Protein AF-A0A976FKL5-F1 (afdb_monomer_lite)

Foldseek 3Di:
DDDDPLLVVLVCLLVVLLQVLVVLVVNNVVCVVCVVVCVVCVVVCVVVVVVVCLVCLLPPCPPCPPVQDPVVLVVVVVVVVPDDDPDDPVVVVVNVVVVVVSVVVVVVVSVVSVVVSVVVVVVVVVVVVVVVVVCVVCVVDPCPSSVVSVVSSVVSVVVSVVSVVVSVVVVVVVVVVVVVVVVCVVVDPVVVVVVVVVVPDPPPPPDDDDDDDDDDPPPDDDPDDDDPPPPPPPDDDDDD

Radius of gyration: 34.35 Å; chains: 1; bounding box: 69×74×92 Å

Sequence (240 aa):
MQVTVQSIVSTTLTAGVFIIGPALHGELHHILLTYAHYITLVPSFINVFTIYSFCNLHDLSWGTKGLHSDPLLAASLENRGMGTCKGGAAERRALKKSSSEESERLKDRKERFEAFRTKMLFLWISANLSIAVYVVYFSSSSAFFPKIFNFMAGINSCRLLGCIGHCLYIHTNVLRDSVFDKVKVFMVPTAIRKIRACSSTPLLQAITVPIPHYQGLEITTDYFGSRVKRGITRRGERRP

Structure (mmCIF, N/CA/C/O backbone):
data_AF-A0A976FKL5-F1
#
_entry.id   AF-A0A976FKL5-F1
#
loop_
_atom_site.group_PDB
_atom_site.id
_atom_site.type_symbol
_atom_site.label_atom_id
_atom_site.label_alt_id
_atom_site.label_comp_id
_atom_site.label_asym_id
_atom_site.label_entity_id
_atom_site.label_seq_id
_atom_site.pdbx_PDB_ins_code
_atom_site.Cartn_x
_atom_site.Cartn_y
_atom_site.Cartn_z
_atom_site.occupancy
_atom_site.B_iso_or_equiv
_atom_site.auth_seq_id
_atom_site.auth_comp_id
_atom_site.auth_asym_id
_atom_site.auth_atom_id
_atom_site.pdbx_PDB_model_num
ATOM 1 N N . MET A 1 1 ? -25.964 -12.956 9.476 1.00 51.19 1 MET A N 1
ATOM 2 C CA . MET A 1 1 ? -24.527 -12.793 9.784 1.00 51.19 1 MET A CA 1
ATOM 3 C C . MET A 1 1 ? -24.388 -12.647 11.287 1.00 51.19 1 MET A C 1
ATOM 5 O O . MET A 1 1 ? -24.883 -11.667 11.824 1.00 51.19 1 MET A O 1
ATOM 9 N N . GLN A 1 2 ? -23.821 -13.632 11.982 1.00 55.69 2 GLN A N 1
ATOM 10 C CA . GLN A 1 2 ? -23.550 -13.487 13.413 1.00 55.69 2 GLN A CA 1
ATOM 11 C C . GLN A 1 2 ? -22.260 -12.680 13.570 1.00 55.69 2 GLN A C 1
ATOM 13 O O . GLN A 1 2 ? -21.200 -13.106 13.111 1.00 55.69 2 GLN A O 1
ATOM 18 N N . VAL A 1 3 ? -22.362 -11.492 14.165 1.00 69.00 3 VAL A N 1
ATOM 19 C CA . VAL A 1 3 ? -21.194 -10.687 14.526 1.00 69.00 3 VAL A CA 1
ATOM 20 C C . VAL A 1 3 ? -20.478 -11.424 15.653 1.00 69.00 3 VAL A C 1
ATOM 22 O O . VAL A 1 3 ? -21.030 -11.607 16.736 1.00 69.00 3 VAL A O 1
ATOM 25 N N . THR A 1 4 ? -19.267 -11.907 15.387 1.00 79.56 4 THR A N 1
ATOM 26 C CA . THR A 1 4 ? -18.481 -12.631 16.390 1.00 79.56 4 THR A CA 1
ATOM 27 C C . THR A 1 4 ? -17.749 -11.634 17.279 1.00 79.56 4 THR A C 1
ATOM 29 O O . THR A 1 4 ? -17.233 -10.629 16.790 1.00 79.56 4 THR A O 1
ATOM 32 N N . VAL A 1 5 ? -17.642 -11.923 18.579 1.00 82.06 5 VAL A N 1
ATOM 33 C CA . VAL A 1 5 ? -16.921 -11.070 19.547 1.00 82.06 5 VAL A CA 1
ATOM 34 C C . VAL A 1 5 ? -15.489 -10.772 19.075 1.00 82.06 5 VAL A C 1
ATOM 36 O O . VAL A 1 5 ? -15.028 -9.641 19.172 1.00 82.06 5 VAL A O 1
ATOM 39 N N . GLN A 1 6 ? -14.827 -11.757 18.460 1.00 79.00 6 GLN A N 1
ATOM 40 C CA . GLN A 1 6 ? -13.484 -11.626 17.882 1.00 79.00 6 GLN A CA 1
ATOM 41 C C . GLN A 1 6 ? -13.407 -10.530 16.807 1.00 79.00 6 GLN A C 1
ATOM 43 O O . GLN A 1 6 ? -12.479 -9.727 16.808 1.00 79.00 6 GLN A O 1
ATOM 48 N N . SER A 1 7 ? -14.403 -10.448 15.919 1.00 78.94 7 SER A N 1
ATOM 49 C CA . SER A 1 7 ? -14.440 -9.412 14.879 1.00 78.94 7 SER A CA 1
ATOM 50 C C . SER A 1 7 ? -14.599 -8.006 15.462 1.00 78.94 7 SER A C 1
ATOM 52 O O . SER A 1 7 ? -13.903 -7.091 15.035 1.00 78.94 7 SER A O 1
ATOM 54 N N . ILE A 1 8 ? -15.429 -7.849 16.500 1.00 83.88 8 ILE A N 1
ATOM 55 C CA . ILE A 1 8 ? -15.653 -6.562 17.176 1.00 83.88 8 ILE A CA 1
ATOM 56 C C . ILE A 1 8 ? -14.365 -6.087 17.846 1.00 83.88 8 ILE A C 1
ATOM 58 O O . ILE A 1 8 ? -13.972 -4.930 17.683 1.00 83.88 8 ILE A O 1
ATOM 62 N N . VAL A 1 9 ? -13.685 -6.989 18.559 1.00 84.44 9 VAL A N 1
ATOM 63 C CA . VAL A 1 9 ? -12.416 -6.691 19.230 1.00 84.44 9 VAL A CA 1
ATOM 64 C C . VAL A 1 9 ? -11.357 -6.278 18.208 1.00 84.44 9 VAL A C 1
ATOM 66 O O . VAL A 1 9 ? -10.742 -5.225 18.375 1.00 84.44 9 VAL A O 1
ATOM 69 N N . SER A 1 10 ? -11.190 -7.029 17.113 1.00 83.25 10 SER A N 1
ATOM 70 C CA . SER A 1 10 ? -10.193 -6.697 16.090 1.00 83.25 10 SER A CA 1
ATOM 71 C C . SER A 1 10 ? -10.494 -5.371 15.387 1.00 83.25 10 SER A C 1
ATOM 73 O O . SER A 1 10 ? -9.587 -4.557 15.223 1.00 83.25 10 SER A O 1
ATOM 75 N N . THR A 1 11 ? -11.745 -5.084 15.012 1.00 83.44 11 THR A N 1
ATOM 76 C CA . THR A 1 11 ? -12.101 -3.797 14.384 1.00 83.44 11 THR A CA 1
ATOM 77 C C . THR A 1 11 ? -11.901 -2.623 15.343 1.00 83.44 11 THR A C 1
ATOM 79 O O . THR A 1 11 ? -11.331 -1.607 14.946 1.00 83.44 11 THR A O 1
ATOM 82 N N . THR A 1 12 ? -12.294 -2.773 16.611 1.00 86.12 12 THR A N 1
ATOM 83 C CA . THR A 1 12 ? -12.124 -1.728 17.635 1.00 86.12 12 THR A CA 1
ATOM 84 C C . THR A 1 12 ? -10.650 -1.454 17.908 1.00 86.12 12 THR A C 1
ATOM 86 O O . THR A 1 12 ? -10.249 -0.296 17.971 1.00 86.12 12 THR A O 1
ATOM 89 N N . LEU A 1 13 ? -9.822 -2.501 17.998 1.00 83.81 13 LEU A N 1
ATOM 90 C CA . LEU A 1 13 ? -8.376 -2.361 18.158 1.00 83.81 13 LEU A CA 1
ATOM 91 C C . LEU A 1 13 ? -7.771 -1.623 16.960 1.00 83.81 13 LEU A C 1
ATOM 93 O O . LEU A 1 13 ? -7.037 -0.655 17.134 1.00 83.81 13 LEU A O 1
ATOM 97 N N . THR A 1 14 ? -8.126 -2.042 15.745 1.00 85.56 14 THR A N 1
ATOM 98 C CA . THR A 1 14 ? -7.573 -1.468 14.514 1.00 85.56 14 THR A CA 1
ATOM 99 C C . THR A 1 14 ? -7.948 0.007 14.364 1.00 85.56 14 THR A C 1
ATOM 101 O O . THR A 1 14 ? -7.078 0.820 14.071 1.00 85.56 14 THR A O 1
ATOM 104 N N . ALA A 1 15 ? -9.207 0.373 14.624 1.00 85.31 15 ALA A N 1
ATOM 105 C CA . ALA A 1 15 ? -9.657 1.766 14.624 1.00 85.31 15 ALA A CA 1
ATOM 106 C C . ALA A 1 15 ? -9.040 2.575 15.779 1.00 85.31 15 ALA A C 1
ATOM 108 O O . ALA A 1 15 ? -8.626 3.718 15.588 1.00 85.31 15 ALA A O 1
ATOM 109 N N . GLY A 1 16 ? -8.915 1.968 16.962 1.00 84.88 16 GLY A N 1
ATOM 110 C CA . GLY A 1 16 ? -8.325 2.583 18.147 1.00 84.88 16 GLY A CA 1
ATOM 111 C C . GLY A 1 16 ? -6.867 2.995 17.946 1.00 84.88 16 GLY A C 1
ATOM 112 O O . GLY A 1 16 ? -6.490 4.087 18.366 1.00 84.88 16 GLY A O 1
ATOM 113 N N . VAL A 1 17 ? -6.056 2.199 17.233 1.00 85.25 17 VAL A N 1
ATOM 114 C CA . VAL A 1 17 ? -4.652 2.554 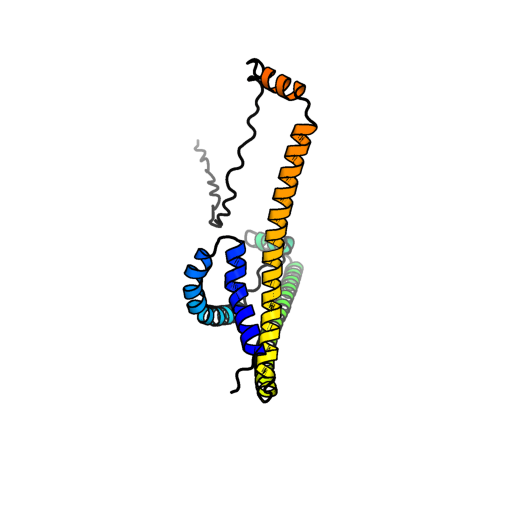16.927 1.00 85.25 17 VAL A CA 1
ATOM 115 C C . VAL A 1 17 ? -4.542 3.889 16.176 1.00 85.25 17 VAL A C 1
ATOM 117 O O . VAL A 1 17 ? -3.618 4.659 16.448 1.00 85.25 17 VAL A O 1
ATOM 120 N N . PHE A 1 18 ? -5.491 4.212 15.288 1.00 81.69 18 PHE A N 1
ATOM 121 C CA . PHE A 1 18 ? -5.487 5.483 14.549 1.00 81.69 18 PHE A CA 1
ATOM 122 C C . PHE A 1 18 ? -5.763 6.706 15.427 1.00 81.69 18 PHE A C 1
ATOM 124 O O . PHE A 1 18 ? -5.367 7.804 15.050 1.00 81.69 18 PHE A O 1
ATOM 131 N N . ILE A 1 19 ? -6.397 6.528 16.588 1.00 83.81 19 ILE A N 1
ATOM 132 C CA . ILE A 1 19 ? -6.660 7.604 17.553 1.00 83.81 19 ILE A CA 1
ATOM 133 C C . ILE A 1 19 ? -5.568 7.655 18.629 1.00 83.81 19 ILE A C 1
ATOM 135 O O . ILE A 1 19 ? -5.094 8.733 18.983 1.00 83.81 19 ILE A O 1
ATOM 139 N N . ILE A 1 20 ? -5.118 6.494 19.111 1.00 84.75 20 ILE A N 1
ATOM 140 C CA . ILE A 1 20 ? -4.128 6.376 20.192 1.00 84.75 20 ILE A CA 1
ATOM 141 C C . ILE A 1 20 ? -2.731 6.807 19.731 1.00 84.75 20 ILE A C 1
ATOM 143 O O . ILE A 1 20 ? -2.056 7.545 20.444 1.00 84.75 20 ILE A O 1
ATOM 147 N N . GLY A 1 21 ? -2.281 6.388 18.542 1.00 83.38 21 GLY A N 1
ATOM 148 C CA . GLY A 1 21 ? -0.941 6.729 18.042 1.00 83.38 21 GLY A CA 1
ATOM 149 C C . GLY A 1 21 ? -0.667 8.245 17.998 1.00 83.38 21 GLY A C 1
ATOM 150 O O . GLY A 1 21 ? 0.345 8.694 18.534 1.00 83.38 21 GLY A O 1
ATOM 151 N N . PRO A 1 22 ? -1.565 9.053 17.418 1.00 81.31 22 PRO A N 1
ATOM 152 C CA . PRO A 1 22 ? -1.441 10.512 17.386 1.00 81.31 22 PRO A CA 1
ATOM 153 C C . PRO A 1 22 ? -1.694 11.184 18.731 1.00 81.31 22 PRO A C 1
ATOM 155 O O . PRO A 1 22 ? -1.063 12.195 19.029 1.00 81.31 22 PRO A O 1
ATOM 158 N N . ALA A 1 23 ? -2.578 10.622 19.562 1.00 83.94 23 ALA A N 1
ATOM 159 C CA . ALA A 1 23 ? -2.779 11.109 20.923 1.00 83.94 23 ALA A CA 1
ATOM 160 C C . ALA A 1 23 ? -1.481 11.024 21.747 1.00 83.94 23 ALA A C 1
ATOM 162 O O . ALA A 1 23 ? -1.176 11.956 22.485 1.00 83.94 23 ALA A O 1
ATOM 163 N N . LEU A 1 24 ? -0.666 9.978 21.547 1.00 83.25 24 LEU A N 1
ATOM 164 C CA . LEU A 1 24 ? 0.671 9.865 22.154 1.00 83.25 24 LEU A CA 1
ATOM 165 C C . LEU A 1 24 ? 1.654 10.952 21.685 1.00 83.25 24 LEU A C 1
ATOM 167 O O . LEU A 1 24 ? 2.626 11.222 22.381 1.00 83.25 24 LEU A O 1
ATOM 171 N N . HIS A 1 25 ? 1.413 11.571 20.527 1.00 80.75 25 HIS A N 1
ATOM 172 C CA . HIS A 1 25 ? 2.239 12.654 19.982 1.00 80.75 25 HIS A CA 1
ATOM 173 C C . HIS A 1 25 ? 1.659 14.048 20.274 1.00 80.75 25 HIS A C 1
ATOM 175 O O . HIS A 1 25 ? 2.296 15.044 19.957 1.00 80.75 25 HIS A O 1
ATOM 181 N N . GLY A 1 26 ? 0.464 14.140 20.871 1.00 81.31 26 GLY A N 1
ATOM 182 C CA . GLY A 1 26 ? -0.213 15.416 21.138 1.00 81.31 26 GLY A CA 1
ATOM 183 C C . GLY A 1 26 ? -0.809 16.097 19.897 1.00 81.31 26 GLY A C 1
ATOM 184 O O . GLY A 1 26 ? -1.338 17.200 19.994 1.00 81.31 26 GLY A O 1
ATOM 185 N N . GLU A 1 27 ? -0.788 15.438 18.739 1.00 82.94 27 GLU A N 1
ATOM 186 C CA . GLU A 1 27 ? -1.121 16.023 17.433 1.00 82.94 27 GLU A CA 1
ATOM 187 C C . GLU A 1 27 ? -2.445 15.482 16.861 1.00 82.94 27 GLU A C 1
ATOM 189 O O . GLU A 1 27 ? -2.588 15.214 15.667 1.00 82.94 27 GLU A O 1
ATOM 194 N N . LEU A 1 28 ? -3.463 15.312 17.712 1.00 83.75 28 LEU A N 1
ATOM 195 C CA . LEU A 1 28 ? -4.745 14.711 17.311 1.00 83.75 28 LEU A CA 1
ATOM 196 C C . LEU A 1 28 ? -5.499 15.545 16.253 1.00 83.75 28 LEU A C 1
ATOM 198 O O . LEU A 1 28 ? -6.180 15.000 15.382 1.00 83.75 28 LEU A O 1
ATOM 202 N N . HIS A 1 29 ? -5.337 16.869 16.299 1.00 81.44 29 HIS A N 1
ATOM 203 C CA . HIS A 1 29 ? -5.990 17.817 15.396 1.00 81.44 29 HIS A CA 1
ATOM 204 C C . HIS A 1 29 ? -5.612 17.603 13.919 1.00 81.44 29 HIS A C 1
ATOM 206 O O . HIS A 1 29 ? -6.462 17.719 13.035 1.00 81.44 29 HIS A O 1
ATOM 212 N N . HIS A 1 30 ? -4.361 17.222 13.640 1.00 80.81 30 HIS A N 1
ATOM 213 C CA . HIS A 1 30 ? -3.880 17.026 12.270 1.00 80.81 30 HIS A CA 1
ATOM 214 C C . HIS A 1 30 ? -4.601 15.885 11.555 1.00 80.81 30 HIS A C 1
ATOM 216 O O . HIS A 1 30 ? -4.897 15.988 10.365 1.00 80.81 30 HIS A O 1
ATOM 222 N N . ILE A 1 31 ? -4.936 14.816 12.273 1.00 83.31 31 ILE A N 1
ATOM 223 C CA . ILE A 1 31 ? -5.627 13.670 11.677 1.00 83.31 31 ILE A CA 1
ATOM 224 C C . ILE A 1 31 ? -7.102 13.956 11.489 1.00 83.31 31 ILE A C 1
ATOM 226 O O . ILE A 1 31 ? -7.628 13.641 10.429 1.00 83.31 31 ILE A O 1
ATOM 230 N N . LEU A 1 32 ? -7.756 14.618 12.442 1.00 80.81 32 LEU A N 1
ATOM 231 C CA . LEU A 1 32 ? -9.170 14.958 12.297 1.00 80.81 32 LEU A CA 1
ATOM 232 C C . LEU A 1 32 ? -9.430 15.843 11.072 1.00 80.81 32 LEU A C 1
ATOM 234 O O . LEU A 1 32 ? -10.366 15.577 10.320 1.00 80.81 32 LEU A O 1
ATOM 238 N N . LEU A 1 33 ? -8.579 16.842 10.825 1.00 84.88 33 LEU A N 1
ATOM 239 C CA . LEU A 1 33 ? -8.754 17.743 9.683 1.00 84.88 33 LEU A CA 1
ATOM 240 C C . LEU A 1 33 ? -8.384 17.111 8.337 1.00 84.88 33 LEU A C 1
ATOM 242 O O . LEU A 1 33 ? -9.041 17.374 7.331 1.00 84.88 33 LEU A O 1
ATOM 246 N N . THR A 1 34 ? -7.340 16.282 8.290 1.00 87.12 34 THR A N 1
ATOM 247 C CA . THR A 1 34 ? -6.844 15.721 7.020 1.00 87.12 34 THR A CA 1
ATOM 248 C C . THR A 1 34 ? -7.533 14.416 6.622 1.00 87.12 34 THR A C 1
ATOM 250 O O . THR A 1 34 ? -7.520 14.059 5.445 1.00 87.12 34 THR A O 1
ATOM 253 N N . TYR A 1 35 ? -8.186 13.716 7.556 1.00 86.19 35 TYR A N 1
ATOM 254 C CA . TYR A 1 35 ? -8.778 12.400 7.304 1.00 86.19 35 TYR A CA 1
ATOM 255 C C . TYR A 1 35 ? -9.917 12.429 6.280 1.00 86.19 35 TYR A C 1
ATOM 257 O O . TYR A 1 35 ? -9.943 11.606 5.367 1.00 86.19 35 TYR A O 1
ATOM 265 N N . ALA A 1 36 ? -10.836 13.394 6.378 1.00 86.81 36 ALA A N 1
ATOM 266 C CA . ALA A 1 36 ? -11.955 13.500 5.438 1.00 86.81 36 ALA A CA 1
ATOM 267 C C . ALA A 1 36 ? -11.470 13.761 3.999 1.00 86.81 36 ALA A C 1
ATOM 269 O O . ALA A 1 36 ? -11.940 13.137 3.043 1.00 86.81 36 ALA A O 1
ATOM 270 N N . HIS A 1 37 ? -10.474 14.637 3.855 1.00 89.44 37 HIS A N 1
ATOM 271 C CA . HIS A 1 37 ? -9.825 14.907 2.576 1.00 89.44 37 HIS A CA 1
ATOM 272 C C . HIS A 1 37 ? -9.095 13.670 2.041 1.00 89.44 37 HIS A C 1
ATOM 274 O O . HIS A 1 37 ? -9.241 13.320 0.871 1.00 89.44 37 HIS A O 1
ATOM 280 N N . TYR A 1 38 ? -8.375 12.962 2.913 1.00 89.81 38 TYR A N 1
ATOM 281 C CA . TYR A 1 38 ? -7.671 11.734 2.570 1.00 89.81 38 TYR A CA 1
ATOM 282 C C . TYR A 1 38 ? -8.623 10.664 2.025 1.00 89.81 38 TYR A C 1
ATOM 284 O O . TYR A 1 38 ? -8.427 10.203 0.905 1.00 89.81 38 TYR A O 1
ATOM 292 N N . ILE A 1 39 ? -9.695 10.317 2.746 1.00 90.44 39 ILE A N 1
ATOM 293 C CA . ILE A 1 39 ? -10.648 9.282 2.303 1.00 90.44 39 ILE A CA 1
ATOM 294 C C . ILE A 1 39 ? -11.303 9.648 0.965 1.00 90.44 39 ILE A C 1
ATOM 296 O O . ILE A 1 39 ? -11.482 8.777 0.115 1.00 90.44 39 ILE A O 1
ATOM 300 N N . THR A 1 40 ? -11.598 10.931 0.750 1.00 90.56 40 THR A N 1
ATOM 301 C CA . THR A 1 40 ? -12.191 11.414 -0.506 1.00 90.56 40 THR A CA 1
ATOM 302 C C . THR A 1 40 ? -11.225 11.283 -1.688 1.00 90.56 40 THR A C 1
ATOM 304 O O . THR A 1 40 ? -11.640 10.934 -2.791 1.00 90.56 40 THR A O 1
ATOM 307 N N . LEU A 1 41 ? -9.929 11.534 -1.476 1.00 91.94 41 LEU A N 1
ATOM 308 C CA . LEU A 1 41 ? -8.926 11.486 -2.542 1.00 91.94 41 LEU A CA 1
ATOM 309 C C . LEU A 1 41 ? -8.330 10.100 -2.793 1.00 91.94 41 LEU A C 1
ATOM 311 O O . LEU A 1 41 ? -7.888 9.846 -3.910 1.00 91.94 41 LEU A O 1
ATOM 315 N N . VAL A 1 42 ? -8.319 9.203 -1.803 1.00 93.44 42 VAL A N 1
ATOM 316 C CA . VAL A 1 42 ? -7.746 7.849 -1.913 1.00 93.44 42 VAL A CA 1
ATOM 317 C C . VAL A 1 42 ? -8.181 7.089 -3.177 1.00 93.44 42 VAL A C 1
ATOM 319 O O . VAL A 1 42 ? -7.290 6.615 -3.886 1.00 93.44 42 VAL A O 1
ATOM 322 N N . PRO A 1 43 ? -9.480 6.968 -3.528 1.00 90.62 43 PRO A N 1
ATOM 323 C CA . PRO A 1 43 ? -9.875 6.212 -4.719 1.00 90.62 43 PRO A CA 1
ATOM 324 C C . PRO A 1 43 ? -9.352 6.853 -6.012 1.00 90.62 43 PRO A C 1
ATOM 326 O O . PRO A 1 43 ? -8.880 6.152 -6.907 1.00 90.62 43 PRO A O 1
ATOM 329 N N . SER A 1 44 ? -9.374 8.184 -6.100 1.00 92.62 44 SER A N 1
ATOM 330 C CA . SER A 1 44 ? -8.836 8.920 -7.247 1.00 92.62 44 SER A CA 1
ATOM 331 C C . SER A 1 44 ? -7.321 8.772 -7.341 1.00 92.62 44 SER A C 1
ATOM 333 O O . SER A 1 44 ? -6.795 8.532 -8.424 1.00 92.62 44 SER A O 1
ATOM 335 N N . PHE A 1 45 ? -6.618 8.851 -6.211 1.00 92.19 45 PHE A N 1
ATOM 336 C CA . PHE A 1 45 ? -5.169 8.717 -6.158 1.00 92.19 45 PHE A CA 1
ATOM 337 C C . PHE A 1 45 ? -4.722 7.322 -6.597 1.00 92.19 45 PHE A C 1
ATOM 339 O O . PHE A 1 45 ? -3.868 7.213 -7.469 1.00 92.19 45 PHE A O 1
ATOM 346 N N . ILE A 1 46 ? -5.344 6.259 -6.073 1.00 91.44 46 ILE A N 1
ATOM 347 C CA . ILE A 1 46 ? -5.014 4.876 -6.449 1.00 91.44 46 ILE A CA 1
ATOM 348 C C . ILE A 1 46 ? -5.235 4.657 -7.949 1.00 91.44 46 ILE A C 1
ATOM 350 O O . ILE A 1 46 ? -4.358 4.115 -8.619 1.00 91.44 46 ILE A O 1
ATOM 354 N N . ASN A 1 47 ? -6.364 5.110 -8.495 1.00 90.69 47 ASN A N 1
ATOM 355 C CA . ASN A 1 47 ? -6.685 4.896 -9.905 1.00 90.69 47 ASN A CA 1
ATOM 356 C C . ASN A 1 47 ? -5.795 5.726 -10.843 1.00 90.69 47 ASN A C 1
ATOM 358 O O . ASN A 1 47 ? -5.169 5.178 -11.751 1.00 90.69 47 ASN A O 1
ATOM 362 N N . VAL A 1 48 ? -5.701 7.040 -10.617 1.00 91.56 48 VAL A N 1
ATOM 363 C CA . VAL A 1 48 ? -4.954 7.956 -11.493 1.00 91.56 48 VAL A CA 1
ATOM 364 C C . VAL A 1 48 ? -3.456 7.685 -11.424 1.00 91.56 48 VAL A C 1
ATOM 366 O O . VAL A 1 48 ? -2.817 7.601 -12.470 1.00 91.56 48 VAL A O 1
ATOM 369 N N . PHE A 1 49 ? -2.890 7.502 -10.226 1.00 86.81 49 PHE A N 1
ATOM 370 C CA . PHE A 1 49 ? -1.458 7.238 -10.071 1.00 86.81 49 PHE A CA 1
ATOM 371 C C . PHE A 1 49 ? -1.058 5.928 -10.752 1.00 86.81 49 PHE A C 1
ATOM 373 O O . PHE A 1 49 ? -0.086 5.899 -11.500 1.00 86.81 49 PHE A O 1
ATOM 380 N N . THR A 1 50 ? -1.852 4.868 -10.572 1.00 88.75 50 THR A N 1
ATOM 381 C CA . THR A 1 50 ? -1.585 3.563 -11.191 1.00 88.75 50 THR A CA 1
ATOM 382 C C . THR A 1 50 ? -1.573 3.659 -12.719 1.00 88.75 50 THR A C 1
ATOM 384 O O . THR A 1 50 ? -0.624 3.205 -13.358 1.00 88.75 50 THR A O 1
ATOM 387 N N . ILE A 1 51 ? -2.580 4.304 -13.321 1.00 88.31 51 ILE A N 1
ATOM 388 C CA . ILE A 1 51 ? -2.644 4.490 -14.780 1.00 88.31 51 ILE A CA 1
ATOM 389 C C . ILE A 1 51 ? -1.487 5.374 -15.258 1.00 88.31 51 ILE A C 1
ATOM 391 O O . ILE A 1 51 ? -0.815 5.041 -16.232 1.00 88.31 51 ILE A O 1
ATOM 395 N N . TYR A 1 52 ? -1.206 6.469 -14.548 1.00 89.62 52 TYR A N 1
ATOM 396 C CA . TYR A 1 52 ? -0.116 7.381 -14.880 1.00 89.62 52 TYR A CA 1
ATOM 397 C C . TYR A 1 52 ? 1.244 6.671 -14.886 1.00 89.62 52 TYR A C 1
ATOM 399 O O . TYR A 1 52 ? 2.029 6.863 -15.817 1.00 89.62 52 TYR A O 1
ATOM 407 N N . SER A 1 53 ? 1.519 5.815 -13.899 1.00 86.81 53 SER A N 1
ATOM 408 C CA . SER A 1 53 ? 2.754 5.029 -13.845 1.00 86.81 53 SER A CA 1
ATOM 409 C C . SER A 1 53 ? 2.881 4.063 -15.025 1.00 86.81 53 SER A C 1
ATOM 411 O O . SER A 1 53 ? 3.971 3.924 -15.578 1.00 86.81 53 SER A O 1
ATOM 413 N N . PHE A 1 54 ? 1.785 3.438 -15.465 1.00 84.12 54 PHE A N 1
ATOM 414 C CA . PHE A 1 54 ? 1.815 2.550 -16.631 1.00 84.12 54 PHE A CA 1
ATOM 415 C C . PHE A 1 54 ? 1.967 3.301 -17.957 1.00 84.12 54 PHE A C 1
ATOM 417 O O . PHE A 1 54 ? 2.719 2.856 -18.825 1.00 84.12 54 PHE A O 1
ATOM 424 N N . CYS A 1 55 ? 1.328 4.463 -18.105 1.00 84.88 55 CYS A N 1
ATOM 425 C CA . CYS A 1 55 ? 1.457 5.296 -19.301 1.00 84.88 55 CYS A CA 1
ATOM 426 C C . CYS A 1 55 ? 2.879 5.861 -19.463 1.00 84.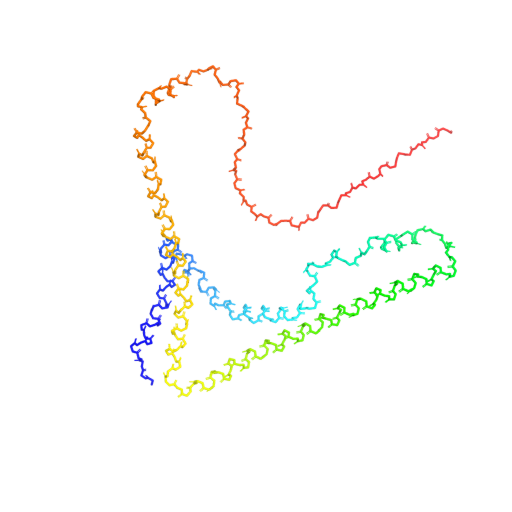88 55 CYS A C 1
ATOM 428 O O . CYS A 1 55 ? 3.407 5.915 -20.575 1.00 84.88 55 CYS A O 1
ATOM 430 N N . ASN A 1 56 ? 3.534 6.228 -18.358 1.00 82.88 56 ASN A N 1
ATOM 431 C CA . ASN A 1 56 ? 4.876 6.824 -18.373 1.00 82.88 56 ASN A CA 1
ATOM 432 C C . ASN A 1 56 ? 6.023 5.812 -18.274 1.00 82.88 56 ASN A C 1
ATOM 434 O O . ASN A 1 56 ? 7.188 6.201 -18.236 1.00 82.88 56 ASN A O 1
ATOM 438 N N . LEU A 1 57 ? 5.734 4.510 -18.301 1.00 81.19 57 LEU A N 1
ATOM 439 C CA . LEU A 1 57 ? 6.758 3.470 -18.175 1.00 81.19 57 LEU A CA 1
ATOM 440 C C . LEU A 1 57 ? 7.793 3.478 -19.319 1.00 81.19 57 LEU A C 1
ATOM 442 O O . LEU A 1 57 ? 8.863 2.885 -19.203 1.00 81.19 57 LEU A O 1
ATOM 446 N N . HIS A 1 58 ? 7.475 4.163 -20.418 1.00 74.31 58 HIS A N 1
ATOM 447 C CA . HIS A 1 58 ? 8.351 4.347 -21.570 1.00 74.31 58 HIS A CA 1
ATOM 448 C C . HIS A 1 58 ? 9.517 5.325 -21.315 1.00 74.31 58 HIS A C 1
ATOM 450 O O . HIS A 1 58 ? 10.509 5.252 -22.036 1.00 74.31 58 HIS A O 1
ATOM 456 N N . ASP A 1 59 ? 9.428 6.206 -20.307 1.00 71.12 59 ASP A N 1
ATOM 457 C CA . ASP A 1 59 ? 10.473 7.192 -19.971 1.00 71.12 59 ASP A CA 1
ATOM 458 C C . ASP A 1 59 ? 11.169 6.904 -18.625 1.00 71.12 59 ASP A C 1
ATOM 460 O O . ASP A 1 59 ? 11.649 7.799 -17.930 1.00 71.12 59 ASP A O 1
ATOM 464 N N . LEU A 1 60 ? 11.313 5.628 -18.250 1.00 66.19 60 LEU A N 1
ATOM 465 C CA . LEU A 1 60 ? 12.144 5.208 -17.107 1.00 66.19 60 LEU A CA 1
ATOM 466 C C . LEU A 1 60 ? 13.654 5.253 -17.419 1.00 66.19 60 LEU A C 1
ATOM 468 O O . LEU A 1 60 ? 14.421 4.361 -17.070 1.00 66.19 60 LEU A O 1
ATOM 472 N N . SER A 1 61 ? 14.095 6.315 -18.087 1.00 61.56 61 SER A N 1
ATOM 473 C CA . SER A 1 61 ? 15.502 6.603 -18.383 1.00 61.56 61 SER A CA 1
ATOM 474 C C . SER A 1 61 ? 16.214 7.336 -17.231 1.00 61.56 61 SER A C 1
ATOM 476 O O . SER A 1 61 ? 17.394 7.689 -17.319 1.00 61.56 61 SER A O 1
ATOM 478 N N . TRP A 1 62 ? 15.492 7.610 -16.141 1.00 60.53 62 TRP A N 1
ATOM 479 C CA . TRP A 1 62 ? 15.991 8.352 -14.990 1.00 60.53 62 TRP A CA 1
ATOM 480 C C . TRP A 1 62 ? 17.035 7.500 -14.258 1.00 60.53 62 TRP A C 1
ATOM 482 O O . TRP A 1 62 ? 16.729 6.434 -13.738 1.00 60.53 62 TRP A O 1
ATOM 492 N N . GLY A 1 63 ? 18.288 7.960 -14.269 1.00 58.88 63 GLY A N 1
ATOM 493 C CA . GLY A 1 63 ? 19.429 7.254 -13.672 1.00 58.88 63 GLY A CA 1
ATOM 494 C C . GLY A 1 63 ? 20.479 6.737 -14.662 1.00 58.88 63 GLY A C 1
ATOM 495 O O . GLY A 1 63 ? 21.538 6.303 -14.225 1.00 58.88 63 GLY A O 1
ATOM 496 N N . THR A 1 64 ? 20.252 6.825 -15.981 1.00 52.94 64 THR A N 1
ATOM 497 C CA . THR A 1 64 ? 21.225 6.356 -17.000 1.00 52.94 64 THR A CA 1
ATOM 498 C C . THR A 1 64 ? 21.533 7.368 -18.107 1.00 52.94 64 THR A C 1
ATOM 500 O O . THR A 1 64 ? 22.379 7.102 -18.961 1.00 52.94 64 THR A O 1
ATOM 503 N N . LYS A 1 65 ? 20.928 8.568 -18.073 1.00 56.00 65 LYS A N 1
ATOM 504 C CA . LYS A 1 65 ? 21.110 9.631 -19.091 1.00 56.00 65 LYS A CA 1
ATOM 505 C C . LYS A 1 65 ? 22.573 10.076 -19.294 1.00 56.00 65 LYS A C 1
ATOM 507 O O . LYS A 1 65 ? 22.882 10.629 -20.340 1.00 56.00 65 LYS A O 1
ATOM 512 N N . GLY A 1 66 ? 23.468 9.808 -18.338 1.00 56.75 66 GLY A N 1
ATOM 513 C CA . GLY A 1 66 ? 24.904 10.114 -18.423 1.00 56.75 66 GLY A CA 1
ATOM 514 C C . GLY A 1 66 ? 25.819 8.956 -18.848 1.00 56.75 66 GLY A C 1
ATOM 515 O O . GLY A 1 66 ? 27.009 9.181 -19.018 1.00 56.75 66 GLY A O 1
ATOM 516 N N . LEU A 1 67 ? 25.307 7.730 -19.028 1.00 55.50 67 LEU A N 1
ATOM 517 C CA . LEU A 1 67 ? 26.130 6.571 -19.427 1.00 55.50 67 LEU A CA 1
ATOM 518 C C . LEU A 1 67 ? 26.241 6.392 -20.953 1.00 55.50 67 LEU A C 1
ATOM 520 O O . LEU A 1 67 ? 26.889 5.456 -21.416 1.00 55.50 67 LEU A O 1
ATOM 524 N N . HIS A 1 68 ? 25.568 7.234 -21.742 1.00 56.81 68 HIS A N 1
ATOM 525 C CA . HIS A 1 68 ? 25.264 6.923 -23.141 1.00 56.81 68 HIS A CA 1
ATOM 526 C C . HIS A 1 68 ? 26.162 7.530 -24.206 1.00 56.81 68 HIS A C 1
ATOM 528 O O . HIS A 1 68 ? 25.960 7.242 -25.379 1.00 56.81 68 HIS A O 1
ATOM 534 N N . SER A 1 69 ? 27.191 8.268 -23.834 1.00 57.59 69 SER A N 1
ATOM 535 C CA . SER A 1 69 ? 28.153 8.770 -24.804 1.00 57.59 69 SER A CA 1
ATOM 536 C C . SER A 1 69 ? 29.543 8.458 -24.299 1.00 57.59 69 SER A C 1
ATOM 538 O O . SER A 1 69 ? 29.994 9.082 -23.341 1.00 57.59 69 SER A O 1
ATOM 540 N N . ASP A 1 70 ? 30.224 7.518 -24.953 1.00 59.19 70 ASP A N 1
ATOM 541 C CA . ASP A 1 70 ? 31.682 7.500 -24.928 1.00 59.19 70 ASP A CA 1
ATOM 542 C C . ASP A 1 70 ? 32.128 8.917 -25.339 1.00 59.19 70 ASP A C 1
ATOM 544 O O . ASP A 1 70 ? 31.838 9.328 -26.472 1.00 59.19 70 ASP A O 1
ATOM 548 N N . PRO A 1 71 ? 32.759 9.710 -24.451 1.00 59.59 71 PRO A N 1
ATOM 549 C CA . PRO A 1 71 ? 33.064 11.118 -24.722 1.00 59.59 71 PRO A CA 1
ATOM 550 C C . PRO A 1 71 ? 33.869 11.298 -26.016 1.00 59.59 71 PRO A C 1
ATOM 552 O O . PRO A 1 71 ? 33.752 12.306 -26.707 1.00 59.59 71 PRO A O 1
ATOM 555 N N . LEU A 1 72 ? 34.641 10.270 -26.374 1.00 57.16 72 LEU A N 1
ATOM 556 C CA . LEU A 1 72 ? 35.480 10.190 -27.563 1.00 57.16 72 LEU A CA 1
ATOM 557 C C . LEU A 1 72 ? 34.677 10.107 -28.877 1.00 57.16 72 LEU A C 1
ATOM 559 O O . LEU A 1 72 ? 35.104 10.653 -29.899 1.00 57.16 72 LEU A O 1
ATOM 563 N N . LEU A 1 73 ? 33.503 9.469 -28.859 1.00 54.19 73 LEU A N 1
ATOM 564 C CA . LEU A 1 73 ? 32.650 9.312 -30.040 1.00 54.19 73 LEU A CA 1
ATOM 565 C C . LEU A 1 73 ? 31.778 10.556 -30.273 1.00 54.19 73 LEU A C 1
ATOM 567 O O . LEU A 1 73 ? 31.667 11.022 -31.407 1.00 54.19 73 LEU A O 1
ATOM 571 N N . ALA A 1 74 ? 31.259 11.158 -29.197 1.00 58.47 74 ALA A N 1
ATOM 572 C CA . ALA A 1 74 ? 30.544 12.436 -29.252 1.00 58.47 74 ALA A CA 1
ATOM 573 C C . ALA A 1 74 ? 31.463 13.585 -29.714 1.00 58.47 74 ALA A C 1
ATOM 575 O O . ALA A 1 74 ? 31.107 14.329 -30.629 1.00 58.47 74 ALA A O 1
ATOM 576 N N . ALA A 1 75 ? 32.688 13.657 -29.177 1.00 59.62 75 ALA A N 1
ATOM 577 C CA . ALA A 1 75 ? 33.695 14.626 -29.608 1.00 59.62 75 ALA A CA 1
ATOM 578 C C . ALA A 1 75 ? 34.108 14.440 -31.081 1.00 59.62 75 ALA A C 1
ATOM 580 O O . ALA A 1 75 ? 34.340 15.425 -31.780 1.00 59.62 75 ALA A O 1
ATOM 581 N N . SER A 1 76 ? 34.160 13.199 -31.587 1.00 56.91 76 SER A N 1
ATOM 582 C CA . SER A 1 76 ? 34.469 12.925 -33.003 1.00 56.91 76 SER A CA 1
ATOM 583 C C . SER A 1 76 ? 33.369 13.376 -33.971 1.00 56.91 76 SER A C 1
ATOM 585 O O . SER A 1 76 ? 33.676 13.782 -35.094 1.00 56.91 76 SER A O 1
ATOM 587 N N . LEU A 1 77 ? 32.096 13.312 -33.565 1.00 57.31 77 LEU A N 1
ATOM 588 C CA . LEU A 1 77 ? 30.971 13.779 -34.384 1.00 57.31 77 LEU A CA 1
ATOM 589 C C . LEU A 1 77 ? 30.865 15.310 -34.389 1.00 57.31 77 LEU A C 1
ATOM 591 O O . LEU A 1 77 ? 30.636 15.895 -35.448 1.00 57.31 77 LEU A O 1
ATOM 595 N N . GLU A 1 78 ? 31.103 15.959 -33.246 1.00 58.91 78 GLU A N 1
ATOM 596 C CA . GLU A 1 78 ? 31.085 17.423 -33.123 1.00 58.91 78 GLU A CA 1
ATOM 597 C C . GLU A 1 78 ? 32.216 18.082 -33.934 1.00 58.91 78 GLU A C 1
ATOM 599 O O . GLU A 1 78 ? 31.981 19.046 -34.664 1.00 58.91 78 GLU A O 1
ATOM 604 N N . ASN A 1 79 ? 33.421 17.495 -33.925 1.00 57.09 79 ASN A N 1
ATOM 605 C CA . ASN A 1 79 ? 34.573 18.022 -34.671 1.00 57.09 79 ASN A CA 1
ATOM 606 C C . ASN A 1 79 ? 34.380 18.016 -36.203 1.00 57.09 79 ASN A C 1
ATOM 608 O O . ASN A 1 79 ? 35.001 18.805 -36.913 1.00 57.09 79 ASN A O 1
ATOM 612 N N . ARG A 1 80 ? 33.512 17.149 -36.745 1.00 52.66 80 ARG A N 1
ATOM 613 C CA . ARG A 1 80 ? 33.268 17.049 -38.197 1.00 52.66 80 ARG A CA 1
ATOM 614 C C . ARG A 1 80 ? 32.192 17.999 -38.724 1.00 52.66 80 ARG A C 1
ATOM 616 O O . ARG A 1 80 ? 32.159 18.232 -39.931 1.00 52.66 80 ARG A O 1
ATOM 623 N N . GLY A 1 81 ? 31.345 18.560 -37.857 1.00 50.84 81 GLY A N 1
ATOM 624 C CA . GLY A 1 81 ? 30.318 19.534 -38.247 1.00 50.84 81 GLY A CA 1
ATOM 625 C C . GLY A 1 81 ? 30.885 20.900 -38.653 1.00 50.84 81 GLY A C 1
ATOM 626 O O . GLY A 1 81 ? 30.228 21.636 -39.383 1.00 50.84 81 GLY A O 1
ATOM 627 N N . MET A 1 82 ? 32.114 21.221 -38.226 1.00 47.62 82 MET A N 1
ATOM 628 C CA . MET A 1 82 ? 32.725 22.544 -38.413 1.00 47.62 82 MET A CA 1
ATOM 629 C C . MET A 1 82 ? 33.848 22.588 -39.472 1.00 47.62 82 MET A C 1
ATOM 631 O O . MET A 1 82 ? 34.235 23.677 -39.887 1.00 47.62 82 MET A O 1
ATOM 635 N N . GLY A 1 83 ? 34.391 21.469 -39.970 1.00 50.00 83 GLY A N 1
ATOM 636 C CA . GLY A 1 83 ? 35.523 21.589 -40.897 1.00 50.00 83 GLY A CA 1
ATOM 637 C C . GLY A 1 83 ? 36.062 20.315 -41.539 1.00 50.00 83 GLY A C 1
ATOM 638 O O . GLY A 1 83 ? 36.548 19.407 -40.880 1.00 50.00 83 GLY A O 1
ATOM 639 N N . THR A 1 84 ? 36.113 20.354 -42.872 1.00 44.56 84 THR A N 1
ATOM 640 C CA . THR A 1 84 ? 36.974 19.578 -43.784 1.00 44.56 84 THR A CA 1
ATOM 641 C C . THR A 1 84 ? 36.735 18.064 -43.908 1.00 44.56 84 THR A C 1
ATOM 643 O O . THR A 1 84 ? 37.078 17.241 -43.066 1.00 44.56 84 THR A O 1
ATOM 646 N N . CYS A 1 85 ? 36.240 17.671 -45.086 1.00 49.47 85 CYS A N 1
ATOM 647 C CA . CYS A 1 85 ? 36.261 16.300 -45.589 1.00 49.47 85 CYS A CA 1
ATOM 648 C C . CYS A 1 85 ? 37.696 15.870 -45.956 1.00 49.47 85 CYS A C 1
ATOM 650 O O . CYS A 1 85 ? 38.042 15.810 -47.131 1.00 49.47 85 CYS A O 1
ATOM 652 N N . LYS A 1 86 ? 38.531 15.533 -44.972 1.00 56.62 86 LYS A N 1
ATOM 653 C CA . LYS A 1 86 ? 39.778 14.781 -45.196 1.00 56.62 86 LYS A CA 1
ATOM 654 C C . LYS A 1 86 ? 39.767 13.507 -44.357 1.00 56.62 86 LYS A C 1
ATOM 656 O O . LYS A 1 86 ? 40.461 13.395 -43.363 1.00 56.62 86 LYS A O 1
ATOM 661 N N . GLY A 1 87 ? 38.936 12.552 -44.764 1.00 56.44 87 GLY A N 1
ATOM 662 C CA . GLY A 1 87 ? 38.933 11.197 -44.216 1.00 56.44 87 GLY A CA 1
ATOM 663 C C . GLY A 1 87 ? 38.857 10.210 -45.371 1.00 56.44 87 GLY A C 1
ATOM 664 O O . GLY A 1 87 ? 37.909 10.271 -46.166 1.00 56.44 87 GLY A O 1
ATOM 665 N N . GLY A 1 88 ? 39.865 9.345 -45.493 1.00 72.12 88 GLY A N 1
ATOM 666 C CA . GLY A 1 88 ? 39.934 8.324 -46.539 1.00 72.12 88 GLY A CA 1
ATOM 667 C C . GLY A 1 88 ? 38.749 7.351 -46.486 1.00 72.12 88 GLY A C 1
ATOM 668 O O . GLY A 1 88 ? 38.015 7.277 -45.496 1.00 72.12 88 GLY A O 1
ATOM 669 N N . ALA A 1 89 ? 38.556 6.566 -47.550 1.00 73.62 89 ALA A N 1
ATOM 670 C CA . ALA A 1 89 ? 37.460 5.593 -47.636 1.00 73.62 89 ALA A CA 1
ATOM 671 C C . ALA A 1 89 ? 37.454 4.583 -46.468 1.00 73.62 89 ALA A C 1
ATOM 673 O O . ALA A 1 89 ? 36.386 4.146 -46.041 1.00 73.62 89 ALA A O 1
ATOM 674 N N . ALA A 1 90 ? 38.629 4.256 -45.918 1.00 75.06 90 ALA A N 1
ATOM 675 C CA . ALA A 1 90 ? 38.782 3.375 -44.761 1.00 75.06 90 ALA A CA 1
ATOM 676 C C . ALA A 1 90 ? 38.196 3.975 -43.468 1.00 75.06 90 ALA A C 1
ATOM 678 O O . ALA A 1 90 ? 37.474 3.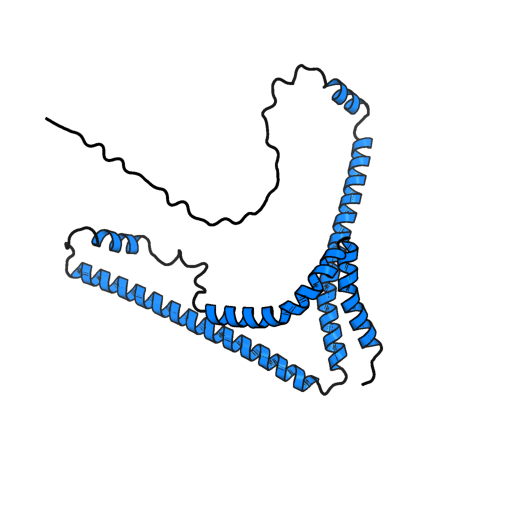292 -42.745 1.00 75.06 90 ALA A O 1
ATOM 679 N N . GLU A 1 91 ? 38.410 5.266 -43.211 1.00 75.00 91 GLU A N 1
ATOM 680 C CA . GLU A 1 91 ? 37.914 5.937 -42.003 1.00 75.00 91 GLU A CA 1
ATOM 681 C C . GLU A 1 91 ? 36.390 6.118 -42.032 1.00 75.00 91 GLU A C 1
ATOM 683 O O . GLU A 1 91 ? 35.706 5.930 -41.028 1.00 75.00 91 GLU A O 1
ATOM 688 N N . ARG A 1 92 ? 35.820 6.390 -43.214 1.00 67.44 92 ARG A N 1
ATOM 689 C CA . ARG A 1 92 ? 34.357 6.423 -43.398 1.00 67.44 92 ARG A CA 1
ATOM 690 C C . ARG A 1 92 ? 33.714 5.057 -43.137 1.00 67.44 92 ARG A C 1
ATOM 692 O O . ARG A 1 92 ? 32.601 5.005 -42.619 1.00 67.44 92 ARG A O 1
ATOM 699 N N . ARG A 1 93 ? 34.405 3.959 -43.467 1.00 73.00 93 ARG A N 1
ATOM 700 C CA . ARG A 1 93 ? 33.951 2.588 -43.173 1.00 73.00 93 ARG A CA 1
ATOM 701 C C . ARG A 1 93 ? 34.057 2.262 -41.680 1.00 73.00 93 ARG A C 1
ATOM 703 O O . ARG A 1 93 ? 33.127 1.669 -41.144 1.00 73.00 93 ARG A O 1
ATOM 710 N N . ALA A 1 94 ? 35.122 2.704 -41.007 1.00 76.88 94 ALA A N 1
ATOM 711 C CA . ALA A 1 94 ? 35.291 2.535 -39.562 1.00 76.88 94 ALA A CA 1
ATOM 712 C C . ALA A 1 94 ? 34.204 3.272 -38.752 1.00 76.88 94 ALA A C 1
ATOM 714 O O . ALA A 1 94 ? 33.596 2.681 -37.865 1.00 76.88 94 ALA A O 1
ATOM 715 N N . LEU A 1 95 ? 33.876 4.515 -39.123 1.00 74.69 95 LEU A N 1
ATOM 716 C CA . LEU A 1 95 ? 32.809 5.299 -38.478 1.00 74.69 95 LEU A CA 1
ATOM 717 C C . LEU A 1 95 ? 31.403 4.738 -38.732 1.00 74.69 95 LEU A C 1
ATOM 719 O O . LEU A 1 95 ? 30.534 4.800 -37.867 1.00 74.69 95 LEU A O 1
ATOM 723 N N . LYS A 1 96 ? 31.158 4.169 -39.919 1.00 75.62 96 LYS A N 1
ATOM 724 C CA . LYS A 1 96 ? 29.877 3.511 -40.212 1.00 75.62 96 LYS A CA 1
ATOM 725 C C . LYS A 1 96 ? 29.707 2.232 -39.384 1.00 75.62 96 LYS A C 1
ATOM 727 O O . LYS A 1 96 ? 28.587 1.913 -38.996 1.00 75.62 96 LYS A O 1
ATOM 732 N N . LYS A 1 97 ? 30.810 1.536 -39.081 1.00 79.12 97 LYS A N 1
ATOM 733 C CA . LYS A 1 97 ? 30.822 0.367 -38.196 1.00 79.12 97 LYS A CA 1
ATOM 734 C C . LYS A 1 97 ? 30.536 0.758 -36.742 1.00 79.12 97 LYS A C 1
ATOM 736 O O . LYS A 1 97 ? 29.624 0.187 -36.158 1.00 79.12 97 LYS A O 1
ATOM 741 N N . SER A 1 98 ? 31.208 1.782 -36.206 1.00 72.81 98 SER A N 1
ATOM 742 C CA . SER A 1 98 ? 30.949 2.253 -34.834 1.00 72.81 98 SER A CA 1
ATOM 743 C C . SER A 1 98 ? 29.527 2.805 -34.653 1.00 72.81 98 SER A C 1
ATOM 745 O O . SER A 1 98 ? 28.878 2.513 -33.653 1.00 72.81 98 SER A O 1
ATOM 747 N N . SER A 1 99 ? 28.992 3.518 -35.651 1.00 74.38 99 SER A N 1
ATOM 748 C CA . SER A 1 99 ? 27.598 3.990 -35.648 1.00 74.38 99 SER A CA 1
ATOM 749 C C . SER A 1 99 ? 26.576 2.843 -35.726 1.00 74.38 99 SER A C 1
ATOM 751 O O . SER A 1 99 ? 25.517 2.914 -35.100 1.00 74.38 99 SER A O 1
ATOM 753 N N . SER A 1 100 ? 26.890 1.764 -36.453 1.00 76.25 100 SER A N 1
ATOM 754 C CA . SER A 1 100 ? 26.047 0.562 -36.505 1.00 76.25 100 SER A CA 1
ATOM 755 C C . SER A 1 100 ? 26.031 -0.173 -35.163 1.00 76.25 100 SER A C 1
ATOM 757 O O . SER A 1 100 ? 24.959 -0.530 -34.683 1.00 76.25 100 SER A O 1
ATOM 759 N N . GLU A 1 101 ? 27.196 -0.340 -34.531 1.00 81.94 101 GLU A N 1
ATOM 760 C CA . GLU A 1 101 ? 27.334 -0.977 -33.213 1.00 81.94 101 GLU A CA 1
ATOM 761 C C . GLU A 1 101 ? 26.592 -0.187 -32.119 1.00 81.94 101 GLU A C 1
ATOM 763 O O . GLU A 1 101 ? 25.944 -0.769 -31.249 1.00 81.94 101 GLU A O 1
ATOM 768 N N . GLU A 1 102 ? 26.620 1.148 -32.169 1.00 77.56 102 GLU A N 1
ATOM 769 C CA . GLU A 1 102 ? 25.855 1.993 -31.247 1.00 77.56 102 GLU A CA 1
ATOM 770 C C . GLU A 1 102 ? 24.338 1.872 -31.467 1.00 77.56 102 GLU A C 1
ATOM 772 O O . GLU A 1 102 ? 23.578 1.766 -30.499 1.00 77.56 102 GLU A O 1
ATOM 777 N N . SER A 1 103 ? 23.892 1.820 -32.728 1.00 74.44 103 SER A N 1
ATOM 778 C CA . SER A 1 103 ? 22.485 1.589 -33.074 1.00 74.44 103 SER A CA 1
ATOM 779 C C . SER A 1 103 ? 21.991 0.228 -32.577 1.00 74.44 103 SER A C 1
ATOM 781 O O . SER A 1 103 ? 20.881 0.138 -32.053 1.00 74.44 103 SER A O 1
ATOM 783 N N . GLU A 1 104 ? 22.813 -0.819 -32.669 1.00 82.88 104 GLU A N 1
ATOM 784 C CA . GLU A 1 104 ? 22.490 -2.138 -32.115 1.00 82.88 104 GLU A CA 1
ATOM 785 C C . GLU A 1 104 ? 22.393 -2.111 -30.587 1.00 82.88 104 GLU A C 1
ATOM 787 O O . GLU A 1 104 ? 21.424 -2.623 -30.028 1.00 82.88 104 GLU A O 1
ATOM 792 N N . ARG A 1 105 ? 23.312 -1.423 -29.897 1.00 80.00 105 ARG A N 1
ATOM 793 C CA . ARG A 1 105 ? 23.232 -1.235 -28.436 1.00 80.00 105 ARG A CA 1
ATOM 794 C C . ARG A 1 105 ? 21.983 -0.456 -28.018 1.00 80.00 105 ARG A C 1
ATOM 796 O O . ARG A 1 105 ? 21.423 -0.720 -26.957 1.00 80.00 105 ARG A O 1
ATOM 803 N N . LEU A 1 106 ? 21.548 0.521 -28.816 1.00 79.38 106 LEU A N 1
ATOM 804 C CA . LEU A 1 106 ? 20.301 1.258 -28.589 1.00 79.38 106 LEU A CA 1
ATOM 805 C C . LEU A 1 106 ? 19.071 0.360 -28.779 1.00 79.38 106 LEU A C 1
ATOM 807 O O . LEU A 1 106 ? 18.145 0.433 -27.969 1.00 79.38 106 LEU A O 1
ATOM 811 N N . LYS A 1 107 ? 19.075 -0.497 -29.809 1.00 82.12 107 LYS A N 1
ATOM 812 C CA . LYS A 1 107 ? 18.004 -1.471 -30.067 1.00 82.12 107 LYS A CA 1
ATOM 813 C C . LYS A 1 107 ? 17.893 -2.505 -28.947 1.00 82.12 107 LYS A C 1
ATOM 815 O O . LYS A 1 107 ? 16.807 -2.632 -28.394 1.00 82.12 107 LYS A O 1
ATOM 820 N N . ASP A 1 108 ? 18.998 -3.132 -28.534 1.00 84.56 108 ASP A N 1
ATOM 821 C CA . ASP A 1 108 ? 19.010 -4.111 -27.430 1.00 84.56 108 ASP A CA 1
ATOM 822 C C . ASP A 1 108 ? 18.483 -3.495 -26.125 1.00 84.56 108 ASP A C 1
ATOM 824 O O . ASP A 1 108 ? 17.645 -4.070 -25.432 1.00 84.56 108 ASP A O 1
ATOM 828 N N . ARG A 1 109 ? 18.896 -2.260 -25.804 1.00 76.81 109 ARG A N 1
ATOM 829 C CA . ARG A 1 109 ? 18.355 -1.545 -24.638 1.00 76.81 109 ARG A CA 1
ATOM 830 C C . ARG A 1 109 ? 16.859 -1.314 -24.753 1.00 76.81 109 ARG A C 1
ATOM 832 O O . ARG A 1 109 ? 16.140 -1.572 -23.791 1.00 76.81 109 ARG A O 1
ATOM 839 N N . LYS A 1 110 ? 16.391 -0.831 -25.906 1.00 80.75 110 LYS A N 1
ATOM 840 C CA . LYS A 1 110 ? 14.963 -0.617 -26.143 1.00 80.75 110 LYS A CA 1
ATOM 841 C C . LYS A 1 110 ? 14.198 -1.925 -25.955 1.00 80.75 110 LYS A C 1
ATOM 843 O O . LYS A 1 110 ? 13.234 -1.936 -25.205 1.00 80.75 110 LYS A O 1
ATOM 848 N N . GLU A 1 111 ? 14.667 -3.027 -26.527 1.00 84.38 111 GLU A N 1
ATOM 849 C CA . GLU A 1 111 ? 14.059 -4.351 -26.357 1.00 84.38 111 GLU A CA 1
ATOM 850 C C . GLU A 1 111 ? 14.002 -4.787 -24.885 1.00 84.38 111 GLU A C 1
ATOM 852 O O . GLU A 1 111 ? 12.962 -5.264 -24.428 1.00 84.38 111 GLU A O 1
ATOM 857 N N . ARG A 1 112 ? 15.058 -4.542 -24.095 1.00 82.00 112 ARG A N 1
ATOM 858 C CA . ARG A 1 112 ? 15.040 -4.789 -22.641 1.00 82.00 112 ARG A CA 1
ATOM 859 C C . ARG A 1 112 ? 14.007 -3.933 -21.910 1.00 82.00 112 ARG A C 1
ATOM 861 O O . ARG A 1 112 ? 13.323 -4.453 -21.030 1.00 82.00 112 ARG A O 1
ATOM 868 N N . PHE A 1 113 ? 13.872 -2.653 -22.259 1.00 81.56 113 PHE A N 1
ATOM 869 C CA . PHE A 1 113 ? 12.861 -1.766 -21.671 1.00 81.56 113 PHE A CA 1
ATOM 870 C C . PHE A 1 113 ? 11.437 -2.192 -22.046 1.00 81.56 113 PHE A C 1
ATOM 872 O O . PHE A 1 113 ? 10.553 -2.226 -21.190 1.00 81.56 113 PHE A O 1
ATOM 879 N N . GLU A 1 114 ? 11.221 -2.593 -23.296 1.00 83.38 114 GLU A N 1
ATOM 880 C CA . GLU A 1 114 ? 9.935 -3.102 -23.776 1.00 83.38 114 GLU A CA 1
ATOM 881 C C . GLU A 1 114 ? 9.547 -4.422 -23.087 1.00 83.38 114 GLU A C 1
ATOM 883 O O . GLU A 1 114 ? 8.405 -4.603 -22.643 1.00 83.38 114 GLU A O 1
ATOM 888 N N . ALA A 1 115 ? 10.514 -5.325 -22.909 1.00 86.75 115 ALA A N 1
ATOM 889 C CA . ALA A 1 115 ? 10.328 -6.564 -22.162 1.00 86.75 115 ALA A CA 1
ATOM 890 C C . ALA A 1 115 ? 10.077 -6.302 -20.669 1.00 86.75 115 ALA A C 1
ATOM 892 O O . ALA A 1 115 ? 9.225 -6.955 -20.066 1.00 86.75 115 ALA A O 1
ATOM 893 N N . PHE A 1 116 ? 10.781 -5.340 -20.067 1.00 86.00 116 PHE A N 1
ATOM 894 C CA . PHE A 1 116 ? 10.554 -4.921 -18.683 1.00 86.00 116 PHE A CA 1
ATOM 895 C C . PHE A 1 116 ? 9.128 -4.399 -18.485 1.00 86.00 116 PHE A C 1
ATOM 897 O O . PHE A 1 116 ? 8.425 -4.867 -17.588 1.00 86.00 116 PHE A O 1
ATOM 904 N N . ARG A 1 117 ? 8.669 -3.504 -19.370 1.00 85.88 117 ARG A N 1
ATOM 905 C CA . ARG A 1 117 ? 7.308 -2.958 -19.345 1.00 85.88 117 ARG A CA 1
ATOM 906 C C . ARG A 1 117 ? 6.252 -4.047 -19.357 1.00 85.88 117 ARG A C 1
ATOM 908 O O . ARG A 1 117 ? 5.333 -4.054 -18.540 1.00 85.88 117 ARG A O 1
ATOM 915 N N . THR A 1 118 ? 6.427 -4.989 -20.268 1.00 87.56 118 THR A N 1
ATOM 916 C CA . THR A 1 118 ? 5.502 -6.099 -20.460 1.00 87.56 118 THR A CA 1
ATOM 917 C C . THR A 1 118 ? 5.485 -7.022 -19.237 1.00 87.56 118 THR A C 1
ATOM 919 O O . THR A 1 118 ? 4.415 -7.374 -18.746 1.00 87.56 118 THR A O 1
ATOM 922 N N . LYS A 1 119 ? 6.653 -7.347 -18.665 1.00 89.31 119 LYS A N 1
ATOM 923 C CA . LYS A 1 119 ? 6.761 -8.149 -17.432 1.00 89.31 119 LYS A CA 1
ATOM 924 C C . LYS A 1 119 ? 6.101 -7.473 -16.232 1.00 89.31 119 LYS A C 1
ATOM 926 O O . LYS A 1 119 ? 5.410 -8.141 -15.469 1.00 89.31 119 LYS A O 1
ATOM 931 N N . MET A 1 120 ? 6.287 -6.164 -16.073 1.00 87.88 120 MET A N 1
ATOM 932 C CA . MET A 1 120 ? 5.674 -5.400 -14.985 1.00 87.88 120 MET A CA 1
ATOM 933 C C . MET A 1 120 ? 4.145 -5.370 -15.104 1.00 87.88 120 MET A C 1
ATOM 935 O O . MET A 1 120 ? 3.451 -5.572 -14.109 1.00 87.88 120 MET A O 1
ATOM 939 N N . LEU A 1 121 ? 3.617 -5.187 -16.319 1.00 88.12 121 LEU A N 1
ATOM 940 C CA . LEU A 1 121 ? 2.177 -5.230 -16.579 1.00 88.12 121 LEU A CA 1
ATOM 941 C C . LEU A 1 121 ? 1.595 -6.626 -16.309 1.00 88.12 121 LEU A C 1
ATOM 943 O O . LEU A 1 121 ? 0.580 -6.742 -15.627 1.00 88.12 121 LEU A O 1
ATOM 947 N N . PHE A 1 122 ? 2.257 -7.690 -16.775 1.00 90.06 122 PHE A N 1
ATOM 948 C CA . PHE A 1 122 ? 1.831 -9.060 -16.483 1.00 90.06 122 PHE A CA 1
ATOM 949 C C . PHE A 1 122 ? 1.845 -9.365 -14.985 1.00 90.06 122 PHE A C 1
ATOM 951 O O . PHE A 1 122 ? 0.892 -9.961 -14.486 1.00 90.06 122 PHE A O 1
ATOM 958 N N . LEU A 1 123 ? 2.870 -8.914 -14.255 1.00 92.06 123 LEU A N 1
ATOM 959 C CA . LEU A 1 123 ? 2.924 -9.057 -12.803 1.00 92.06 123 LEU A CA 1
ATOM 960 C C . LEU A 1 123 ? 1.741 -8.344 -12.141 1.00 92.06 123 LEU A C 1
ATOM 962 O O . LEU A 1 123 ? 1.066 -8.940 -11.306 1.00 92.06 123 LEU A O 1
ATOM 966 N N . TRP A 1 124 ? 1.439 -7.111 -12.551 1.00 90.00 124 TRP A N 1
ATOM 967 C CA . TRP A 1 124 ? 0.310 -6.354 -12.015 1.00 90.00 124 TRP A CA 1
ATOM 968 C C . TRP A 1 124 ? -1.040 -7.030 -12.292 1.00 90.00 124 TRP A C 1
ATOM 970 O O . TRP A 1 124 ? -1.837 -7.200 -11.368 1.00 90.00 124 TRP A O 1
ATOM 980 N N . ILE A 1 125 ? -1.291 -7.482 -13.525 1.00 93.06 125 ILE A N 1
ATOM 981 C CA . ILE A 1 125 ? -2.521 -8.216 -13.867 1.00 93.06 125 ILE A CA 1
ATOM 982 C C . ILE A 1 125 ? -2.597 -9.518 -13.059 1.00 93.06 125 ILE A C 1
ATOM 984 O O . ILE A 1 125 ? -3.638 -9.818 -12.480 1.00 93.06 125 ILE A O 1
ATOM 988 N N . SER A 1 126 ? -1.492 -10.264 -12.956 1.00 95.00 126 SER A N 1
ATOM 989 C CA . SER A 1 126 ? -1.447 -11.522 -12.202 1.00 95.00 126 SER A CA 1
ATOM 990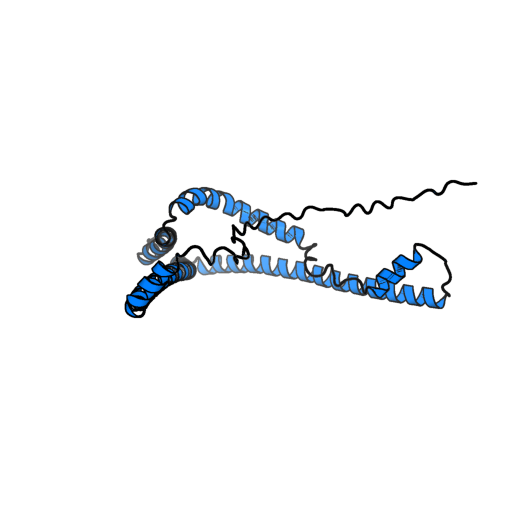 C C . SER A 1 126 ? -1.669 -11.327 -10.701 1.00 95.00 126 SER A C 1
ATOM 992 O O . SER A 1 126 ? -2.310 -12.164 -10.074 1.00 95.00 126 SER A O 1
ATOM 994 N N . ALA A 1 127 ? -1.201 -10.214 -10.128 1.00 93.69 127 ALA A N 1
ATOM 995 C CA . ALA A 1 127 ? -1.405 -9.878 -8.724 1.00 93.69 127 ALA A CA 1
ATOM 996 C C . ALA A 1 127 ? -2.869 -9.507 -8.441 1.00 93.69 127 ALA A C 1
ATOM 998 O O . ALA A 1 127 ? -3.440 -9.954 -7.452 1.00 93.69 127 ALA A O 1
ATOM 999 N N . ASN A 1 128 ? -3.517 -8.751 -9.331 1.00 92.00 128 ASN A N 1
ATOM 1000 C CA . ASN A 1 128 ? -4.949 -8.471 -9.201 1.00 92.00 128 ASN A CA 1
ATOM 1001 C C . ASN A 1 128 ? -5.797 -9.738 -9.393 1.00 92.00 128 ASN A C 1
ATOM 1003 O O . ASN A 1 128 ? -6.753 -9.965 -8.652 1.00 92.00 128 ASN A O 1
ATOM 1007 N N . LEU A 1 129 ? -5.420 -10.597 -10.346 1.00 94.81 129 LEU A N 1
ATOM 1008 C CA . LEU A 1 129 ? -6.080 -11.880 -10.578 1.00 94.81 129 LEU A CA 1
ATOM 1009 C C . LEU A 1 129 ? -5.928 -12.825 -9.380 1.00 94.81 129 LEU A C 1
ATOM 1011 O O . LEU A 1 129 ? -6.905 -13.446 -8.968 1.00 94.81 129 LEU A O 1
ATOM 1015 N N . SER A 1 130 ? -4.731 -12.928 -8.799 1.00 93.06 130 SER A N 1
ATOM 1016 C CA . SER A 1 130 ? -4.487 -13.793 -7.642 1.00 93.06 130 SER A CA 1
ATOM 1017 C C . SER A 1 130 ? -5.287 -13.340 -6.423 1.00 93.06 130 SER A C 1
ATOM 1019 O O . SER A 1 130 ? -5.867 -14.181 -5.737 1.00 93.06 130 SER A O 1
ATOM 1021 N N . ILE A 1 131 ? -5.410 -12.026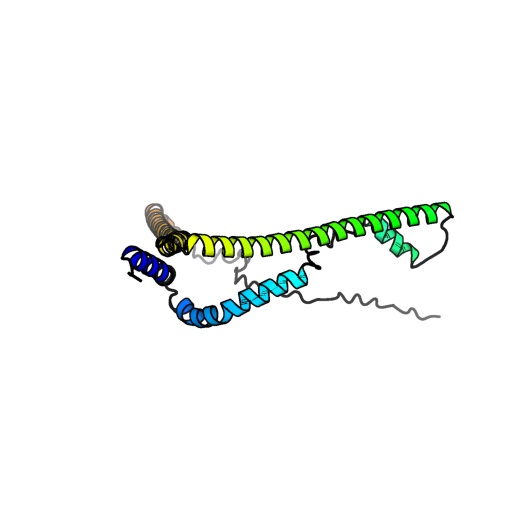 -6.204 1.00 89.56 131 ILE A N 1
ATOM 1022 C CA . ILE A 1 131 ? -6.281 -11.459 -5.168 1.00 89.56 131 ILE A CA 1
ATOM 1023 C C . ILE A 1 131 ? -7.743 -11.833 -5.435 1.00 89.56 131 ILE A C 1
ATOM 1025 O O . ILE A 1 131 ? -8.417 -12.316 -4.527 1.00 89.56 131 ILE A O 1
ATOM 1029 N N . ALA A 1 132 ? -8.235 -11.670 -6.666 1.00 90.75 132 ALA A N 1
ATOM 1030 C CA . ALA A 1 132 ? -9.615 -12.009 -7.011 1.00 90.75 132 ALA A CA 1
ATOM 1031 C C . ALA A 1 132 ? -9.922 -13.500 -6.777 1.00 90.75 132 ALA A C 1
ATOM 1033 O O . ALA A 1 132 ? -10.917 -13.834 -6.134 1.00 90.75 132 ALA A O 1
ATOM 1034 N N . VAL A 1 133 ? -9.037 -14.396 -7.226 1.00 92.00 133 VAL A N 1
ATOM 1035 C CA . VAL A 1 133 ? -9.165 -15.847 -7.006 1.00 92.00 133 VAL A CA 1
ATOM 1036 C C . VAL A 1 133 ? -9.125 -16.182 -5.516 1.00 92.00 133 VAL A C 1
ATOM 1038 O O . VAL A 1 133 ? -9.947 -16.967 -5.046 1.00 92.00 133 VAL A O 1
ATOM 1041 N N . TYR A 1 134 ? -8.215 -15.567 -4.756 1.00 88.38 134 TYR A N 1
ATOM 1042 C CA . TYR A 1 134 ? -8.113 -15.768 -3.311 1.00 88.38 134 TYR A CA 1
ATOM 1043 C C . TYR A 1 134 ? -9.405 -15.374 -2.587 1.00 88.38 134 TYR A C 1
ATOM 1045 O O . TYR A 1 134 ? -9.899 -16.133 -1.753 1.00 88.38 134 TYR A O 1
ATOM 1053 N N . VAL A 1 135 ? -9.981 -14.219 -2.932 1.00 87.06 135 VAL A N 1
ATOM 1054 C CA . VAL A 1 135 ? -11.248 -13.752 -2.355 1.00 87.06 135 VAL A CA 1
ATOM 1055 C C . VAL A 1 135 ? -12.380 -14.720 -2.689 1.00 87.06 135 VAL A C 1
ATOM 1057 O O . VAL A 1 135 ? -13.099 -15.128 -1.783 1.00 87.06 135 VAL A O 1
ATOM 1060 N N . VAL A 1 136 ? -12.519 -15.137 -3.951 1.00 88.38 136 VAL A N 1
ATOM 1061 C CA . VAL A 1 136 ? -13.583 -16.065 -4.372 1.00 88.38 136 VAL A CA 1
ATOM 1062 C C . VAL A 1 136 ? -13.454 -17.419 -3.672 1.00 88.38 136 VAL A C 1
ATOM 1064 O O . VAL A 1 136 ? -14.442 -17.929 -3.150 1.00 88.38 136 VAL A O 1
ATOM 1067 N N . TYR A 1 137 ? -12.243 -17.976 -3.599 1.00 85.81 137 TYR A N 1
ATOM 1068 C CA . TYR A 1 137 ? -11.992 -19.258 -2.937 1.00 85.81 137 TYR A CA 1
ATOM 1069 C C . TYR A 1 137 ? -12.273 -19.198 -1.431 1.00 85.81 137 TYR A C 1
ATOM 1071 O O . TYR A 1 137 ? -12.843 -20.123 -0.854 1.00 85.81 137 TYR A O 1
ATOM 1079 N N . PHE A 1 138 ? -11.873 -18.108 -0.774 1.00 81.19 138 PHE A N 1
ATOM 1080 C CA . PHE A 1 138 ? -11.980 -17.993 0.676 1.00 81.19 138 PHE A CA 1
ATOM 1081 C C . PHE A 1 138 ? -13.347 -17.454 1.140 1.00 81.19 138 PHE A C 1
ATOM 1083 O O . PHE A 1 138 ? -13.736 -17.682 2.287 1.00 81.19 138 PHE A O 1
ATOM 1090 N N . SER A 1 139 ? -14.125 -16.811 0.260 1.00 78.12 139 SER A N 1
ATOM 1091 C CA . SER A 1 139 ? -15.427 -16.216 0.600 1.00 78.12 139 SER A CA 1
ATOM 1092 C C . SER A 1 139 ? -16.456 -17.229 1.113 1.00 78.12 139 SER A C 1
ATOM 1094 O O . SER A 1 139 ? -17.387 -16.836 1.814 1.00 78.12 139 SER A O 1
ATOM 1096 N N . SER A 1 140 ? -16.311 -18.518 0.796 1.00 70.25 140 SER A N 1
ATOM 1097 C CA . SER A 1 140 ? -17.204 -19.571 1.299 1.00 70.25 140 SER A CA 1
ATOM 1098 C C . SER A 1 140 ? -16.983 -19.904 2.781 1.00 70.25 140 SER A C 1
ATOM 1100 O O . SER A 1 140 ? -17.822 -20.565 3.390 1.00 70.25 140 SER A O 1
ATOM 1102 N N . SER A 1 141 ? -15.874 -19.461 3.386 1.00 76.56 141 SER A N 1
ATOM 1103 C CA . SER A 1 141 ? -15.558 -19.743 4.786 1.00 76.56 141 SER A CA 1
ATOM 1104 C C . SER A 1 141 ? -15.981 -18.593 5.704 1.00 76.56 141 SER A C 1
ATOM 1106 O O . SER A 1 141 ? -15.538 -17.455 5.544 1.00 76.56 141 SER A O 1
ATOM 1108 N N . SER A 1 142 ? -16.741 -18.897 6.763 1.00 72.31 142 SER A N 1
ATOM 1109 C CA . SER A 1 142 ? -17.038 -17.948 7.853 1.00 72.31 142 SER A CA 1
ATOM 1110 C C . SER A 1 142 ? -15.778 -17.444 8.580 1.00 72.31 142 SER A C 1
ATOM 1112 O O . SER A 1 142 ? -15.834 -16.460 9.317 1.00 72.31 142 SER A O 1
ATOM 1114 N N . ALA A 1 143 ? -14.621 -18.068 8.328 1.00 74.69 143 ALA A N 1
ATOM 1115 C CA . ALA A 1 143 ? -13.319 -17.650 8.827 1.00 74.69 143 ALA A CA 1
ATOM 1116 C C . ALA A 1 143 ? -12.647 -16.531 7.998 1.00 74.69 143 ALA A C 1
ATOM 1118 O O . ALA A 1 143 ? -11.532 -16.132 8.332 1.00 74.69 143 ALA A O 1
ATOM 1119 N N . PHE A 1 144 ? -13.261 -16.022 6.919 1.00 81.44 144 PHE A N 1
ATOM 1120 C CA . PHE A 1 144 ? -12.617 -15.032 6.032 1.00 81.44 144 PHE A CA 1
ATOM 1121 C C . PHE A 1 144 ? -12.368 -13.702 6.718 1.00 81.44 144 PHE A C 1
ATOM 1123 O O . PHE A 1 144 ? -11.231 -13.241 6.819 1.00 81.44 144 PHE A O 1
ATOM 1130 N N . PHE A 1 145 ? -13.445 -13.131 7.248 1.00 80.00 145 PHE A N 1
ATOM 1131 C CA . PHE A 1 145 ? -13.419 -11.865 7.957 1.00 80.00 145 PHE A CA 1
ATOM 1132 C C . PHE A 1 145 ? -12.401 -11.861 9.106 1.00 80.00 145 PHE A C 1
ATOM 1134 O O . PHE A 1 145 ? -11.538 -10.983 9.095 1.00 80.00 145 PHE A O 1
ATOM 1141 N N . PRO A 1 146 ? -12.395 -12.826 10.052 1.00 80.69 146 PRO A N 1
ATOM 1142 C CA . PRO A 1 146 ? -11.415 -12.804 11.137 1.00 80.69 146 PRO A CA 1
ATOM 1143 C C . PRO A 1 146 ? -9.967 -12.944 10.647 1.00 80.69 146 PRO A C 1
ATOM 1145 O O . PRO A 1 146 ? -9.083 -12.311 11.219 1.00 80.69 146 PRO A O 1
ATOM 1148 N N . LYS A 1 147 ? -9.694 -13.691 9.566 1.00 81.56 147 LYS A N 1
ATOM 1149 C CA . LYS A 1 147 ? -8.335 -13.767 9.000 1.00 81.56 147 LYS A CA 1
ATOM 1150 C C . LYS A 1 147 ? -7.879 -12.438 8.395 1.00 81.56 147 LYS A C 1
ATOM 1152 O O . LYS A 1 147 ? -6.756 -12.018 8.663 1.00 81.56 147 LYS A O 1
ATOM 1157 N N . ILE A 1 148 ? -8.744 -11.756 7.639 1.00 83.50 148 ILE A N 1
ATOM 1158 C CA . ILE A 1 148 ? -8.441 -10.421 7.096 1.00 83.50 148 ILE A CA 1
ATOM 1159 C C . ILE A 1 148 ? -8.214 -9.415 8.221 1.00 83.50 148 ILE A C 1
ATOM 1161 O O . ILE A 1 148 ? -7.242 -8.662 8.184 1.00 83.50 148 ILE A O 1
ATOM 1165 N N . PHE A 1 149 ? -9.083 -9.408 9.233 1.00 84.81 149 PHE A N 1
ATOM 1166 C CA . PHE A 1 149 ? -8.957 -8.476 10.349 1.00 84.81 149 PHE A CA 1
ATOM 1167 C C . PHE A 1 149 ? -7.691 -8.723 11.168 1.00 84.81 149 PHE A C 1
ATOM 1169 O O . PHE A 1 149 ? -7.028 -7.759 11.534 1.00 84.81 149 PHE A O 1
ATOM 1176 N N . ASN A 1 150 ? -7.297 -9.978 11.394 1.00 83.19 150 ASN A N 1
ATOM 1177 C CA . ASN A 1 150 ? -6.042 -10.288 12.082 1.00 83.19 150 ASN A CA 1
ATOM 1178 C C . ASN A 1 150 ? -4.813 -9.885 11.256 1.00 83.19 150 ASN A C 1
ATOM 1180 O O . ASN A 1 150 ? -3.844 -9.371 11.811 1.00 83.19 150 ASN A O 1
ATOM 1184 N N . PHE A 1 151 ? -4.859 -10.055 9.932 1.00 87.25 151 PHE A N 1
ATOM 1185 C CA . PHE A 1 151 ? -3.799 -9.577 9.043 1.00 87.25 151 PHE A CA 1
ATOM 1186 C C . PHE A 1 151 ? -3.669 -8.045 9.082 1.00 87.25 151 PHE A C 1
ATOM 1188 O O . PHE A 1 151 ? -2.575 -7.515 9.282 1.00 87.25 151 PHE A O 1
ATOM 1195 N N . MET A 1 152 ? -4.791 -7.326 8.982 1.00 86.00 152 MET A N 1
ATOM 1196 C CA . MET A 1 152 ? -4.827 -5.866 9.121 1.00 86.00 152 MET A CA 1
ATOM 1197 C C . MET A 1 152 ? -4.362 -5.400 10.502 1.00 86.00 152 MET A C 1
ATOM 1199 O O . MET A 1 152 ? -3.617 -4.425 10.605 1.00 86.00 152 MET A O 1
ATOM 1203 N N . ALA A 1 153 ? -4.759 -6.096 11.568 1.00 85.94 153 ALA A N 1
ATOM 1204 C CA . ALA A 1 153 ? -4.304 -5.808 12.922 1.00 85.94 153 ALA A CA 1
ATOM 1205 C C . ALA A 1 153 ? -2.782 -5.972 13.045 1.00 85.94 153 ALA A C 1
ATOM 1207 O O . ALA A 1 153 ? -2.133 -5.129 13.660 1.00 85.94 153 ALA A O 1
ATOM 1208 N N . GLY A 1 154 ? -2.194 -6.985 12.401 1.00 85.81 154 GLY A N 1
ATOM 1209 C CA . GLY A 1 154 ? -0.742 -7.161 12.322 1.00 85.81 154 GLY A CA 1
ATOM 1210 C C . GLY A 1 154 ? -0.026 -5.970 11.672 1.00 85.81 154 GLY A C 1
ATOM 1211 O O . GLY A 1 154 ? 0.905 -5.419 12.260 1.00 85.81 154 GLY A O 1
ATOM 1212 N N . ILE A 1 155 ? -0.497 -5.504 10.508 1.00 87.31 155 ILE A N 1
ATOM 1213 C CA . ILE A 1 155 ? 0.080 -4.327 9.827 1.00 87.31 155 ILE A CA 1
ATOM 1214 C C . ILE A 1 155 ? -0.029 -3.073 10.708 1.00 87.31 155 ILE A C 1
ATOM 1216 O O . ILE A 1 155 ? 0.942 -2.330 10.866 1.00 87.31 155 ILE A O 1
ATOM 1220 N N . ASN A 1 156 ? -1.186 -2.854 11.336 1.00 86.44 156 ASN A N 1
ATOM 1221 C CA . ASN A 1 156 ? -1.398 -1.706 12.220 1.00 86.44 156 ASN A CA 1
ATOM 1222 C C . ASN A 1 156 ? -0.602 -1.803 13.533 1.00 86.44 156 ASN A C 1
ATOM 1224 O O . ASN A 1 156 ? -0.220 -0.777 14.096 1.00 86.44 156 ASN A O 1
ATOM 1228 N N . SER A 1 157 ? -0.270 -3.013 13.990 1.00 84.44 157 SER A N 1
ATOM 1229 C CA . SER A 1 157 ? 0.576 -3.220 15.172 1.00 84.44 157 SER A CA 1
ATOM 1230 C C . SER A 1 157 ? 2.009 -2.739 14.934 1.00 84.44 157 SER A C 1
ATOM 1232 O O . SER A 1 157 ? 2.591 -2.119 15.819 1.00 84.44 157 SER A O 1
ATOM 1234 N N . CYS A 1 158 ? 2.560 -2.930 13.728 1.00 85.69 158 CYS A N 1
ATOM 1235 C CA . CYS A 1 158 ? 3.872 -2.385 13.354 1.00 85.69 158 CYS A CA 1
ATOM 1236 C C . CYS A 1 158 ? 3.915 -0.853 13.502 1.00 85.69 158 CYS A C 1
ATOM 1238 O O . CYS A 1 158 ? 4.859 -0.293 14.062 1.00 85.69 158 CYS A O 1
ATOM 1240 N N . ARG A 1 159 ? 2.842 -0.169 13.085 1.00 82.12 159 ARG A N 1
ATOM 1241 C CA . ARG A 1 159 ? 2.701 1.283 13.256 1.00 82.12 159 ARG A CA 1
ATOM 1242 C C . ARG A 1 159 ? 2.666 1.685 14.731 1.00 82.12 159 ARG A C 1
ATOM 1244 O O . ARG A 1 159 ? 3.340 2.637 15.117 1.00 82.12 159 ARG A O 1
ATOM 1251 N N . LEU A 1 160 ? 1.918 0.949 15.555 1.00 84.56 160 LEU A N 1
ATOM 1252 C CA . LEU A 1 160 ? 1.843 1.205 16.994 1.00 84.56 160 LEU A CA 1
ATOM 1253 C C . LEU A 1 160 ? 3.205 1.013 17.679 1.00 84.56 160 LEU A C 1
ATOM 1255 O O . LEU A 1 160 ? 3.582 1.840 18.505 1.00 84.56 160 LEU A O 1
ATOM 1259 N N . LEU A 1 161 ? 3.970 -0.017 17.300 1.00 88.00 161 LEU A N 1
ATOM 1260 C CA . LEU A 1 161 ? 5.333 -0.232 17.801 1.00 88.00 161 LEU A CA 1
ATOM 1261 C C . LEU A 1 161 ? 6.253 0.952 17.479 1.00 88.00 161 LEU A C 1
ATOM 1263 O O . LEU A 1 161 ? 7.033 1.358 18.337 1.00 88.00 161 LEU A O 1
ATOM 1267 N N . GLY A 1 162 ? 6.120 1.549 16.291 1.00 85.88 162 GLY A N 1
ATOM 1268 C CA . GLY A 1 162 ? 6.832 2.778 15.934 1.00 85.88 162 GLY A CA 1
ATOM 1269 C C . GLY A 1 162 ? 6.473 3.956 16.847 1.00 85.88 162 GLY A C 1
ATOM 1270 O O . GLY A 1 162 ? 7.364 4.628 17.368 1.00 85.88 162 GLY A O 1
ATOM 1271 N N . CYS A 1 163 ? 5.179 4.171 17.109 1.00 84.94 163 CYS A N 1
ATOM 1272 C CA . CYS A 1 163 ? 4.714 5.233 18.009 1.00 84.94 163 CYS A CA 1
ATOM 1273 C C . CYS A 1 163 ? 5.184 5.024 19.458 1.00 84.94 163 CYS A C 1
ATOM 1275 O O . CYS A 1 163 ? 5.646 5.967 20.100 1.00 84.94 163 CYS A O 1
ATOM 1277 N N . ILE A 1 164 ? 5.100 3.791 19.964 1.00 87.31 164 ILE A N 1
ATOM 1278 C CA . ILE A 1 164 ? 5.582 3.430 21.304 1.00 87.31 164 ILE A CA 1
ATOM 1279 C C . ILE A 1 164 ? 7.101 3.618 21.382 1.00 87.31 164 ILE A C 1
ATOM 1281 O O . ILE A 1 164 ? 7.593 4.202 22.344 1.00 87.31 164 ILE A O 1
ATOM 1285 N N . GLY A 1 165 ? 7.843 3.187 20.359 1.00 88.81 165 GLY A N 1
ATOM 1286 C CA . GLY A 1 165 ? 9.294 3.351 20.281 1.00 88.81 165 GLY A CA 1
ATOM 1287 C C . GLY A 1 165 ? 9.729 4.816 20.349 1.00 88.81 165 GLY A C 1
ATOM 1288 O O . GLY A 1 165 ? 10.643 5.148 21.102 1.00 88.81 165 GLY A O 1
ATOM 1289 N N . HIS A 1 166 ? 9.035 5.710 19.641 1.00 85.81 166 HIS A N 1
ATOM 1290 C CA . HIS A 1 166 ? 9.290 7.150 19.712 1.00 85.81 166 HIS A CA 1
ATOM 1291 C C . HIS A 1 166 ? 8.995 7.731 21.105 1.00 85.81 166 HIS A C 1
ATOM 1293 O O . HIS A 1 166 ? 9.808 8.473 21.657 1.00 85.81 166 HIS A O 1
ATOM 1299 N N . CYS A 1 167 ? 7.879 7.333 21.722 1.00 84.38 167 CYS A N 1
ATOM 1300 C CA . CYS A 1 167 ? 7.540 7.755 23.080 1.00 84.38 167 CYS A CA 1
ATOM 1301 C C . CYS A 1 167 ? 8.593 7.288 24.104 1.00 84.38 167 CYS A C 1
ATOM 1303 O O . CYS A 1 167 ? 9.000 8.055 24.979 1.00 84.38 167 CYS A O 1
ATOM 1305 N N . LEU A 1 168 ? 9.084 6.050 23.973 1.00 86.56 168 LEU A N 1
ATOM 1306 C CA . LEU A 1 168 ? 10.164 5.513 24.806 1.00 86.56 168 LEU A CA 1
ATOM 1307 C C . LEU A 1 168 ? 11.488 6.252 24.579 1.00 86.56 168 LEU A C 1
ATOM 1309 O O . LEU A 1 168 ? 12.209 6.517 25.542 1.00 86.56 168 LEU A O 1
ATOM 1313 N N . TYR A 1 169 ? 11.806 6.618 23.336 1.00 87.19 169 TYR A N 1
ATOM 1314 C CA . TYR A 1 169 ? 12.996 7.405 23.005 1.00 87.19 169 TYR A CA 1
ATOM 1315 C C . TYR A 1 169 ? 12.964 8.789 23.667 1.00 87.19 169 TYR A C 1
ATOM 1317 O O . TYR A 1 169 ? 13.929 9.181 24.321 1.00 87.19 169 TYR A O 1
ATOM 1325 N N . ILE A 1 170 ? 11.839 9.505 23.584 1.00 85.00 170 ILE A N 1
ATOM 1326 C CA . ILE A 1 170 ? 11.681 10.804 24.256 1.00 85.00 170 ILE A CA 1
ATOM 1327 C C . ILE A 1 170 ? 11.826 10.643 25.769 1.00 85.00 170 ILE A C 1
ATOM 1329 O O . ILE A 1 170 ? 12.608 11.357 26.393 1.00 85.00 170 ILE A O 1
ATOM 1333 N N . HIS A 1 171 ? 11.124 9.675 26.360 1.00 84.44 171 HIS A N 1
ATOM 1334 C CA . HIS A 1 171 ? 11.157 9.471 27.805 1.00 84.44 171 HIS A CA 1
ATOM 1335 C C . HIS A 1 171 ? 12.564 9.105 28.309 1.00 84.44 171 HIS A C 1
ATOM 1337 O O . HIS A 1 171 ? 13.012 9.601 29.341 1.00 84.44 171 HIS A O 1
ATOM 1343 N N . THR A 1 172 ? 13.301 8.276 27.564 1.00 85.56 172 THR A N 1
ATOM 1344 C CA . THR A 1 172 ? 14.681 7.907 27.920 1.00 85.56 172 THR A CA 1
ATOM 1345 C C . THR A 1 172 ? 15.666 9.065 27.767 1.00 85.56 172 THR A C 1
ATOM 1347 O O . THR A 1 172 ? 16.556 9.191 28.609 1.00 85.56 172 THR A O 1
ATOM 1350 N N . ASN A 1 173 ? 15.507 9.940 26.769 1.00 77.94 173 ASN A N 1
ATOM 1351 C CA . ASN A 1 173 ? 16.337 11.143 26.639 1.00 77.94 173 ASN A CA 1
ATOM 1352 C C . ASN A 1 173 ? 16.059 12.159 27.750 1.00 77.94 173 ASN A C 1
ATOM 1354 O O . ASN A 1 173 ? 17.000 12.639 28.371 1.00 77.94 173 ASN A O 1
ATOM 1358 N N . VAL A 1 174 ? 14.790 12.402 28.089 1.00 82.94 174 VAL A N 1
ATOM 1359 C CA . VAL A 1 174 ? 14.416 13.302 29.195 1.00 82.94 174 VAL A CA 1
ATOM 1360 C C . VAL A 1 174 ? 14.989 12.812 30.529 1.00 82.94 174 VAL A C 1
ATOM 1362 O O . VAL A 1 174 ? 15.525 13.602 31.311 1.00 82.94 174 VAL A O 1
ATOM 1365 N N . LEU A 1 175 ? 14.930 11.500 30.786 1.00 77.94 175 LEU A N 1
ATOM 1366 C CA . LEU A 1 175 ? 15.553 10.901 31.968 1.00 77.94 175 LEU A CA 1
ATOM 1367 C C . LEU A 1 175 ? 17.079 11.036 31.941 1.00 77.94 175 LEU A C 1
ATOM 1369 O O . LEU A 1 175 ? 17.676 11.389 32.958 1.00 77.94 175 LEU A O 1
ATOM 1373 N N . ARG A 1 176 ? 17.713 10.781 30.791 1.00 81.12 176 ARG A N 1
ATOM 1374 C CA . ARG A 1 176 ? 19.164 10.913 30.607 1.00 81.12 176 ARG A CA 1
ATOM 1375 C C . ARG A 1 176 ? 19.631 12.340 30.888 1.00 81.12 176 ARG A C 1
ATOM 1377 O O . ARG A 1 176 ? 20.572 12.511 31.659 1.00 81.12 176 ARG A O 1
ATOM 1384 N N . ASP A 1 177 ? 18.964 13.340 30.323 1.00 78.75 177 ASP A N 1
ATOM 1385 C CA . ASP A 1 177 ? 19.316 14.751 30.501 1.00 78.75 177 ASP A CA 1
ATOM 1386 C C . ASP A 1 177 ? 19.131 15.186 31.959 1.00 78.75 177 ASP A C 1
ATOM 1388 O O . ASP A 1 177 ? 20.037 15.766 32.558 1.00 78.75 177 ASP A O 1
ATOM 1392 N N . SER A 1 178 ? 18.023 14.778 32.587 1.00 81.19 178 SER A N 1
ATOM 1393 C CA . SER A 1 178 ? 17.764 15.041 34.010 1.00 81.19 178 SER A CA 1
ATOM 1394 C C . SER A 1 178 ? 18.836 14.435 34.928 1.00 81.19 178 SER A C 1
ATOM 1396 O O . SER A 1 178 ? 19.215 15.032 35.939 1.00 81.19 178 SER A O 1
ATOM 1398 N N . VAL A 1 179 ? 19.345 13.244 34.590 1.00 82.25 179 VAL A N 1
ATOM 1399 C CA . VAL A 1 179 ? 20.435 12.588 35.327 1.00 82.25 179 VAL A CA 1
ATOM 1400 C C . VAL A 1 179 ? 21.767 13.301 35.087 1.00 82.25 179 VAL A C 1
ATOM 1402 O O . VAL A 1 179 ? 22.468 13.593 36.055 1.00 82.25 179 VAL A O 1
ATOM 1405 N N . PHE A 1 180 ? 22.116 13.634 33.839 1.00 79.88 180 PHE A N 1
ATOM 1406 C CA . PHE A 1 180 ? 23.356 14.356 33.528 1.00 79.88 180 PHE A CA 1
ATOM 1407 C C . PHE A 1 180 ? 23.410 15.741 34.173 1.00 79.88 180 PHE A C 1
ATOM 1409 O O . PHE A 1 180 ? 24.482 16.145 34.627 1.00 79.88 180 PHE A O 1
ATOM 1416 N N . ASP A 1 181 ? 22.286 16.449 34.269 1.00 78.94 181 ASP A N 1
ATOM 1417 C CA . ASP A 1 181 ? 22.226 17.738 34.956 1.00 78.94 181 ASP A CA 1
ATOM 1418 C C . ASP A 1 181 ? 22.433 17.590 36.465 1.00 78.94 181 ASP A C 1
ATOM 1420 O O . ASP A 1 181 ? 23.229 18.331 37.050 1.00 78.94 181 ASP A O 1
ATOM 1424 N N . LYS A 1 182 ? 21.821 16.583 37.105 1.00 77.50 182 LYS A N 1
ATOM 1425 C CA . LYS A 1 182 ? 22.094 16.289 38.522 1.00 77.50 182 LYS A CA 1
ATOM 1426 C C . LYS A 1 182 ? 23.552 15.893 38.760 1.00 77.50 182 LYS A C 1
ATOM 1428 O O . LYS A 1 182 ? 24.157 16.366 39.721 1.00 77.50 182 LYS A O 1
ATOM 1433 N N . VAL A 1 183 ? 24.136 15.083 37.876 1.00 77.31 183 VAL A N 1
ATOM 1434 C CA . VAL A 1 183 ? 25.542 14.658 37.969 1.00 77.31 183 VAL A CA 1
ATOM 1435 C C . VAL A 1 183 ? 26.497 15.832 37.736 1.00 77.31 183 VAL A C 1
ATOM 1437 O O . VAL A 1 183 ? 27.449 15.981 38.494 1.00 77.31 183 VAL A O 1
ATOM 1440 N N . LYS A 1 184 ? 26.244 16.720 36.764 1.00 71.69 184 LYS A N 1
ATOM 1441 C CA . LYS A 1 184 ? 27.046 17.942 36.563 1.00 71.69 184 LYS A CA 1
ATOM 1442 C C . LYS A 1 184 ? 26.981 18.872 37.770 1.00 71.69 184 LYS A C 1
ATOM 1444 O O . LYS A 1 184 ? 28.013 19.389 38.180 1.00 71.69 184 LYS A O 1
ATOM 1449 N N . VAL A 1 185 ? 25.799 19.088 38.350 1.00 68.56 185 VAL A N 1
ATOM 1450 C CA . VAL A 1 185 ? 25.649 19.927 39.552 1.00 68.56 185 VAL A CA 1
ATOM 1451 C C . VAL A 1 185 ? 26.394 19.328 40.747 1.00 68.56 185 VAL A C 1
ATOM 1453 O O . VAL A 1 185 ? 26.968 20.077 41.530 1.00 68.56 185 VAL A O 1
ATOM 1456 N N . PHE A 1 186 ? 26.424 17.999 40.866 1.00 68.88 186 PHE A N 1
ATOM 1457 C CA . PHE A 1 186 ? 27.154 17.302 41.924 1.00 68.88 186 PHE A CA 1
ATOM 1458 C C . PHE A 1 186 ? 28.677 17.283 41.698 1.00 68.88 186 PHE A C 1
ATOM 1460 O O . PHE A 1 186 ? 29.445 17.440 42.642 1.00 68.88 186 PHE A O 1
ATOM 1467 N N . MET A 1 187 ? 29.125 17.114 40.450 1.00 61.62 187 MET A N 1
ATOM 1468 C CA . MET A 1 187 ? 30.539 16.939 40.095 1.00 61.62 187 MET A CA 1
ATOM 1469 C C . MET A 1 187 ? 31.279 18.257 39.830 1.00 61.62 187 MET A C 1
ATOM 1471 O O . MET A 1 187 ? 32.506 18.266 39.797 1.00 61.62 187 MET A O 1
ATOM 1475 N N . VAL A 1 188 ? 30.567 19.376 39.652 1.00 61.09 188 VAL A N 1
ATOM 1476 C CA . VAL A 1 188 ? 31.159 20.719 39.594 1.00 61.09 188 VAL A CA 1
ATOM 1477 C C . VAL A 1 188 ? 31.177 21.301 41.011 1.00 61.09 188 VAL A C 1
ATOM 1479 O O . VAL A 1 188 ? 30.128 21.716 41.507 1.00 61.09 188 VAL A O 1
ATOM 1482 N N . PRO A 1 189 ? 32.346 21.404 41.675 1.00 59.59 189 PRO A N 1
ATOM 1483 C CA . PRO A 1 189 ? 32.429 22.048 42.976 1.00 59.59 189 PRO A CA 1
ATOM 1484 C C . PRO A 1 189 ? 31.988 23.508 42.850 1.00 59.59 189 PRO A C 1
ATOM 1486 O O . PRO A 1 189 ? 32.327 24.192 41.878 1.00 59.59 189 PRO A O 1
ATOM 1489 N N . THR A 1 190 ? 31.295 24.025 43.864 1.00 59.34 190 THR A N 1
ATOM 1490 C CA . THR A 1 190 ? 30.821 25.420 43.965 1.00 59.34 190 THR A CA 1
ATOM 1491 C C . THR A 1 190 ? 31.913 26.456 43.634 1.00 59.34 190 THR A C 1
ATOM 1493 O O . THR A 1 190 ? 31.617 27.543 43.133 1.00 59.34 190 THR A O 1
ATOM 1496 N N . ALA A 1 191 ? 33.187 26.098 43.829 1.00 55.84 191 ALA A N 1
ATOM 1497 C CA . ALA A 1 191 ? 34.361 26.889 43.467 1.00 55.84 191 ALA A CA 1
ATOM 1498 C C . ALA A 1 191 ? 34.487 27.188 41.955 1.00 55.84 191 ALA A C 1
ATOM 1500 O O . ALA A 1 191 ? 34.786 28.323 41.591 1.00 55.84 191 ALA A O 1
ATOM 1501 N N . ILE A 1 192 ? 34.188 26.241 41.056 1.00 55.81 192 ILE A N 1
ATOM 1502 C CA . ILE A 1 192 ? 34.282 26.454 39.594 1.00 55.81 192 ILE A CA 1
ATOM 1503 C C . ILE A 1 192 ? 33.147 27.363 39.093 1.00 55.81 192 ILE A C 1
ATOM 1505 O O . ILE A 1 192 ? 33.352 28.197 38.207 1.00 55.81 192 ILE A O 1
ATOM 1509 N N . ARG A 1 193 ? 31.962 27.283 39.716 1.00 52.81 193 ARG A N 1
ATOM 1510 C CA . ARG A 1 193 ? 30.833 28.199 39.460 1.00 52.81 193 ARG A CA 1
ATOM 1511 C C . ARG A 1 193 ? 31.202 29.649 39.797 1.00 52.81 193 ARG A C 1
ATOM 1513 O O . ARG A 1 193 ? 30.835 30.566 39.067 1.00 52.81 193 ARG A O 1
ATOM 1520 N N . LYS A 1 194 ? 31.993 29.840 40.859 1.00 48.00 194 LYS A N 1
ATOM 1521 C CA . LYS A 1 194 ? 32.516 31.144 41.289 1.00 48.00 194 LYS A CA 1
ATOM 1522 C C . LYS A 1 194 ? 33.614 31.671 40.354 1.00 48.00 194 LYS A C 1
ATOM 1524 O O . LYS A 1 194 ? 33.627 32.861 40.058 1.00 48.00 194 LYS A O 1
ATOM 1529 N N . ILE A 1 195 ? 34.463 30.795 39.809 1.00 50.72 195 ILE A N 1
ATOM 1530 C CA . ILE A 1 195 ? 35.507 31.162 38.832 1.00 50.72 195 ILE A CA 1
ATOM 1531 C C . ILE A 1 195 ? 34.895 31.618 37.495 1.00 50.72 195 ILE A C 1
ATOM 1533 O O . ILE A 1 195 ? 35.353 32.603 36.922 1.00 50.72 195 ILE A O 1
ATOM 1537 N N . ARG A 1 196 ? 33.813 30.982 37.017 1.00 47.12 196 ARG A N 1
ATOM 1538 C CA . ARG A 1 196 ? 33.134 31.410 35.777 1.00 47.12 196 ARG A CA 1
ATOM 1539 C C . ARG A 1 196 ? 32.386 32.741 35.925 1.00 47.12 196 ARG A C 1
ATOM 1541 O O . ARG A 1 196 ? 32.402 33.527 34.988 1.00 47.12 196 ARG A O 1
ATOM 1548 N N . ALA A 1 197 ? 31.809 33.033 37.094 1.00 47.84 197 ALA A N 1
ATOM 1549 C CA . ALA A 1 197 ? 31.236 34.354 37.377 1.00 47.84 197 ALA A CA 1
ATOM 1550 C C . ALA A 1 197 ? 32.318 35.454 37.462 1.00 47.84 197 ALA A C 1
ATOM 1552 O O . ALA A 1 197 ? 32.095 36.571 37.000 1.00 47.84 197 ALA A O 1
ATOM 1553 N N . CYS A 1 198 ? 33.509 35.119 37.975 1.00 42.97 198 CYS A N 1
ATOM 1554 C CA . CYS A 1 198 ? 34.655 36.033 38.090 1.00 42.97 198 CYS A CA 1
ATOM 1555 C C . CYS A 1 198 ? 35.404 36.265 36.755 1.00 42.97 198 CYS A C 1
ATOM 1557 O O . CYS A 1 198 ? 36.111 37.256 36.599 1.00 42.97 198 CYS A O 1
ATOM 1559 N N . SER A 1 199 ? 35.199 35.398 35.755 1.00 42.50 199 SER A N 1
ATOM 1560 C CA . SER A 1 199 ? 35.693 35.563 34.374 1.00 42.50 199 SER A CA 1
ATOM 1561 C C . SER A 1 199 ? 34.867 36.564 33.544 1.00 42.50 199 SER A C 1
ATOM 1563 O O . SER A 1 199 ? 35.058 36.665 32.333 1.00 42.50 199 SER A O 1
ATOM 1565 N N . SER A 1 200 ? 33.962 37.311 34.182 1.00 45.31 200 SER A N 1
ATOM 1566 C CA . SER A 1 200 ? 33.259 38.463 33.603 1.00 45.31 200 SER A CA 1
ATOM 1567 C C . SER A 1 200 ? 34.025 39.759 33.909 1.00 45.31 200 SER A C 1
ATOM 1569 O O . SER A 1 200 ? 33.450 40.733 34.386 1.00 45.31 200 SER A O 1
ATOM 1571 N N . THR A 1 201 ? 35.344 39.765 33.705 1.00 41.72 201 THR A N 1
ATOM 1572 C CA . THR A 1 201 ? 36.149 40.995 33.677 1.00 41.72 201 THR A CA 1
ATOM 1573 C C . THR A 1 201 ? 36.386 41.401 32.214 1.00 41.72 201 THR A C 1
ATOM 1575 O O . THR A 1 201 ? 36.633 40.540 31.368 1.00 41.72 201 THR A O 1
ATOM 1578 N N . PRO A 1 202 ? 36.278 42.696 31.869 1.00 44.28 202 PRO A N 1
ATOM 1579 C CA . PRO A 1 202 ? 36.056 43.179 30.500 1.00 44.28 202 PRO A CA 1
ATOM 1580 C C . PRO A 1 202 ? 37.311 43.186 29.606 1.00 44.28 202 PRO A C 1
ATOM 1582 O O . PRO A 1 202 ? 37.423 44.029 28.725 1.00 44.28 202 PRO A O 1
ATOM 1585 N N . LEU A 1 203 ? 38.279 42.284 29.811 1.00 42.28 203 LEU A N 1
ATOM 1586 C CA . LEU A 1 203 ? 39.559 42.306 29.079 1.00 42.28 203 LEU A CA 1
ATOM 1587 C C . LEU A 1 203 ? 39.774 41.156 28.084 1.00 42.28 203 LEU A C 1
ATOM 1589 O O . LEU A 1 203 ? 40.818 41.092 27.445 1.00 42.28 203 LEU A O 1
ATOM 1593 N N . LEU A 1 204 ? 38.777 40.294 27.870 1.00 41.50 204 LEU A N 1
ATOM 1594 C CA . LEU A 1 204 ? 38.809 39.256 26.825 1.00 41.50 204 LEU A CA 1
ATOM 1595 C C . LEU A 1 204 ? 37.688 39.407 25.781 1.00 41.50 204 LEU A C 1
ATOM 1597 O O . LEU A 1 204 ? 37.341 38.456 25.091 1.00 41.50 204 LEU A O 1
ATOM 1601 N N . GLN A 1 205 ? 37.149 40.619 25.609 1.00 41.84 205 GLN A N 1
ATOM 1602 C CA . GLN A 1 205 ? 36.254 40.951 24.487 1.00 41.84 205 GLN A CA 1
ATOM 1603 C C . GLN A 1 205 ? 36.991 41.227 23.161 1.00 41.84 205 GLN A C 1
ATOM 1605 O O . GLN A 1 205 ? 36.344 41.458 22.147 1.00 41.84 205 GLN A O 1
ATOM 1610 N N . ALA A 1 206 ? 38.326 41.169 23.124 1.00 42.59 206 ALA A N 1
ATOM 1611 C CA . ALA A 1 206 ? 39.097 41.504 21.921 1.00 42.59 206 ALA A CA 1
ATOM 1612 C C . ALA A 1 206 ? 39.350 40.327 20.958 1.00 42.59 206 ALA A C 1
ATOM 1614 O O . ALA A 1 206 ? 39.922 40.532 19.891 1.00 42.59 206 ALA A O 1
ATOM 1615 N N . ILE A 1 207 ? 38.949 39.097 21.298 1.00 45.00 207 ILE A N 1
ATOM 1616 C CA . ILE A 1 207 ? 39.171 37.925 20.435 1.00 45.00 207 ILE A CA 1
ATOM 1617 C C . ILE A 1 207 ? 37.904 37.068 20.409 1.00 45.00 207 ILE A C 1
ATOM 1619 O O . ILE A 1 207 ? 37.841 35.982 20.973 1.00 45.00 207 ILE A O 1
ATOM 1623 N N . THR A 1 208 ? 36.855 37.570 19.762 1.00 35.91 208 THR A N 1
ATOM 1624 C CA . THR A 1 208 ? 35.749 36.724 19.297 1.00 35.91 208 THR A CA 1
ATOM 1625 C C . THR A 1 208 ? 35.684 36.812 17.783 1.00 35.91 208 THR A C 1
ATOM 1627 O O . THR A 1 208 ? 35.175 37.762 17.199 1.00 35.91 208 THR A O 1
ATOM 1630 N N . VAL A 1 209 ? 36.249 35.789 17.146 1.00 46.38 209 VAL A N 1
ATOM 1631 C CA . VAL A 1 209 ? 35.910 35.411 15.775 1.00 46.38 209 VAL A CA 1
ATOM 1632 C C . VAL A 1 209 ? 34.415 35.056 15.767 1.00 46.38 209 VAL A C 1
ATOM 1634 O O . VAL A 1 209 ? 34.000 34.248 16.603 1.00 46.38 209 VAL A O 1
ATOM 1637 N N . PRO A 1 210 ? 33.586 35.628 14.878 1.00 36.53 210 PRO A N 1
ATOM 1638 C CA . PRO A 1 210 ? 32.177 35.275 14.817 1.00 36.53 210 PRO A CA 1
ATOM 1639 C C . PRO A 1 210 ? 32.035 33.916 14.120 1.00 36.53 210 PRO A C 1
ATOM 1641 O O . PRO A 1 210 ? 32.369 33.774 12.945 1.00 36.53 210 PRO A O 1
ATOM 1644 N N . ILE A 1 211 ? 31.548 32.908 14.844 1.00 37.31 211 ILE A N 1
ATOM 1645 C CA . ILE A 1 211 ? 31.124 31.621 14.273 1.00 37.31 211 ILE A CA 1
ATOM 1646 C C . ILE A 1 211 ? 29.592 31.674 14.136 1.00 37.31 211 ILE A C 1
ATOM 1648 O O . ILE A 1 211 ? 28.920 32.049 15.100 1.00 37.31 211 ILE A O 1
ATOM 1652 N N . PRO A 1 212 ? 29.030 31.378 12.950 1.00 39.16 212 PRO A N 1
ATOM 1653 C CA . PRO A 1 212 ? 27.672 31.766 12.596 1.00 39.16 212 PRO A CA 1
ATOM 1654 C C . PRO A 1 212 ? 26.592 30.902 13.255 1.00 39.16 212 PRO A C 1
ATOM 1656 O O . PRO A 1 212 ? 26.749 29.705 13.491 1.00 39.16 212 PRO A O 1
ATOM 1659 N N . HIS A 1 213 ? 25.461 31.562 13.492 1.00 30.91 213 HIS A N 1
ATOM 1660 C CA . HIS A 1 213 ? 24.159 31.005 13.839 1.00 30.91 213 HIS A CA 1
ATOM 1661 C C . HIS A 1 213 ? 23.700 29.991 12.774 1.00 30.91 213 HIS A C 1
ATOM 1663 O O . HIS A 1 213 ? 23.548 30.351 11.608 1.00 30.91 213 HIS A O 1
ATOM 1669 N N . TYR A 1 214 ? 23.403 28.750 13.168 1.00 40.41 214 TYR A N 1
ATOM 1670 C CA . TYR A 1 214 ? 22.627 27.837 12.325 1.00 40.41 214 TYR A CA 1
ATOM 1671 C C . TYR A 1 214 ? 21.138 28.181 12.463 1.00 40.41 214 TYR A C 1
ATOM 1673 O O . TYR A 1 214 ? 20.469 27.752 13.402 1.00 40.41 214 TYR A O 1
ATOM 1681 N N . GLN A 1 215 ? 20.635 28.996 11.537 1.00 37.53 215 GLN A N 1
ATOM 1682 C CA . GLN A 1 215 ? 19.205 29.130 11.260 1.00 37.53 215 GLN A CA 1
ATOM 1683 C C . GLN A 1 215 ? 18.777 28.073 10.234 1.00 37.53 215 GLN A C 1
ATOM 1685 O O . GLN A 1 215 ? 19.466 27.861 9.242 1.00 37.53 215 GLN A O 1
ATOM 1690 N N . GLY A 1 216 ? 17.637 27.437 10.519 1.00 32.50 216 GLY A N 1
ATOM 1691 C CA . GLY A 1 216 ? 16.668 26.857 9.582 1.00 32.50 216 GLY A CA 1
ATOM 1692 C C . GLY A 1 216 ? 17.194 26.233 8.291 1.00 32.50 216 GLY A C 1
ATOM 1693 O O . GLY A 1 216 ? 17.416 26.925 7.303 1.00 32.50 216 GLY A O 1
ATOM 1694 N N . LEU A 1 217 ? 17.247 24.900 8.254 1.00 34.28 217 LEU A N 1
ATOM 1695 C CA . LEU A 1 217 ? 17.278 24.161 6.996 1.00 34.28 217 LEU A CA 1
ATOM 1696 C C . LEU A 1 217 ? 15.854 24.129 6.407 1.00 34.28 217 LEU A C 1
ATOM 1698 O O . LEU A 1 217 ? 15.129 23.148 6.559 1.00 34.28 217 LEU A O 1
ATOM 1702 N N . GLU A 1 218 ? 15.437 25.224 5.768 1.00 33.12 218 GLU A N 1
ATOM 1703 C CA . GLU A 1 218 ? 14.341 25.185 4.798 1.00 33.12 218 GLU A CA 1
ATOM 1704 C C . GLU A 1 218 ? 14.855 24.494 3.534 1.00 33.12 218 GLU A C 1
ATOM 1706 O O . GLU A 1 218 ? 15.694 25.014 2.800 1.00 33.12 218 GLU A O 1
ATOM 1711 N N . ILE A 1 219 ? 14.356 23.285 3.291 1.00 39.88 219 ILE A N 1
ATOM 1712 C CA . ILE A 1 219 ? 14.531 22.591 2.020 1.00 39.88 219 ILE A CA 1
ATOM 1713 C C . ILE A 1 219 ? 13.523 23.211 1.050 1.00 39.88 219 ILE A C 1
ATOM 1715 O O . ILE A 1 219 ? 12.388 22.751 0.943 1.00 39.88 219 ILE A O 1
ATOM 1719 N N . THR A 1 220 ? 13.928 24.273 0.358 1.00 35.72 220 THR A N 1
ATOM 1720 C CA . THR A 1 220 ? 13.234 24.757 -0.837 1.00 35.72 220 THR A CA 1
ATOM 1721 C C . THR A 1 220 ? 13.932 24.204 -2.072 1.00 35.72 220 THR A C 1
ATOM 1723 O O . THR A 1 220 ? 15.093 24.467 -2.382 1.00 35.72 220 THR A O 1
ATOM 1726 N N . THR A 1 221 ? 13.199 23.343 -2.763 1.00 41.53 221 THR A N 1
ATOM 1727 C CA . THR A 1 221 ? 13.457 22.923 -4.131 1.00 41.53 221 THR A CA 1
ATOM 1728 C C . THR A 1 221 ? 13.302 24.122 -5.059 1.00 41.53 221 THR A C 1
ATOM 1730 O O . THR A 1 221 ? 12.176 24.554 -5.272 1.00 41.53 221 THR A O 1
ATOM 1733 N N . ASP A 1 222 ? 14.389 24.599 -5.661 1.00 31.47 222 ASP A N 1
ATOM 1734 C CA . ASP A 1 222 ? 14.311 25.430 -6.865 1.00 31.47 222 ASP A CA 1
ATOM 1735 C C . ASP A 1 222 ? 15.363 24.992 -7.889 1.00 31.47 222 ASP A C 1
ATOM 1737 O O . ASP A 1 222 ? 16.491 25.477 -7.975 1.00 31.47 222 ASP A O 1
ATOM 1741 N N . TYR A 1 223 ? 14.945 24.025 -8.705 1.00 36.56 223 TYR A N 1
ATOM 1742 C CA . TYR A 1 223 ? 15.432 23.859 -10.065 1.00 36.56 223 TYR A CA 1
ATOM 1743 C C . TYR A 1 223 ? 14.808 24.965 -10.922 1.00 36.56 223 TYR A C 1
ATOM 1745 O O . TYR A 1 223 ? 13.737 24.763 -11.486 1.00 36.56 223 TYR A O 1
ATOM 1753 N N . PHE A 1 224 ? 15.467 26.111 -11.087 1.00 36.09 224 PHE A N 1
ATOM 1754 C CA . PHE A 1 224 ? 15.181 26.980 -12.229 1.00 36.09 224 PHE A CA 1
ATOM 1755 C C . PHE A 1 224 ? 16.433 27.720 -12.696 1.00 36.09 224 PHE A C 1
ATOM 1757 O O . PHE A 1 224 ? 17.258 28.191 -11.919 1.00 36.09 224 PHE A O 1
ATOM 1764 N N . GLY A 1 225 ? 16.624 27.707 -14.013 1.00 36.47 225 GLY A N 1
ATOM 1765 C CA . GLY A 1 225 ? 17.914 27.909 -14.647 1.00 36.47 225 GLY A CA 1
ATOM 1766 C C . GLY A 1 225 ? 18.516 29.301 -14.487 1.00 36.47 225 GLY A C 1
ATOM 1767 O O . GLY A 1 225 ? 17.838 30.322 -14.502 1.00 36.47 225 GLY A O 1
ATOM 1768 N N . SER A 1 226 ? 19.844 29.334 -14.489 1.00 34.34 226 SER A N 1
ATOM 1769 C CA . SER A 1 226 ? 20.609 30.522 -14.847 1.00 34.34 226 SER A CA 1
ATOM 1770 C C . SER A 1 226 ? 21.659 30.138 -15.876 1.00 34.34 226 SER A C 1
ATOM 1772 O O . SER A 1 226 ? 22.779 29.723 -15.592 1.00 34.34 226 SER A O 1
ATOM 1774 N N . ARG A 1 227 ? 21.213 30.252 -17.128 1.00 38.44 227 ARG A N 1
ATOM 1775 C CA . ARG A 1 227 ? 22.015 30.265 -18.344 1.00 38.44 227 ARG A CA 1
ATOM 1776 C C . ARG A 1 227 ? 23.051 31.385 -18.192 1.00 38.44 227 ARG A C 1
ATOM 1778 O O . ARG A 1 227 ? 22.718 32.562 -18.304 1.00 38.44 227 ARG A O 1
ATOM 1785 N N . VAL A 1 228 ? 24.298 31.004 -17.921 1.00 40.25 228 VAL A N 1
ATOM 1786 C CA . VAL A 1 228 ? 25.472 31.883 -17.923 1.00 40.25 228 VAL A CA 1
ATOM 1787 C C . VAL A 1 228 ? 25.532 32.618 -19.265 1.00 40.25 228 VAL A C 1
ATOM 1789 O O . VAL A 1 228 ? 25.927 32.058 -20.289 1.00 40.25 228 VAL A O 1
ATOM 1792 N N . LYS A 1 229 ? 25.126 33.892 -19.268 1.00 37.91 229 LYS A N 1
ATOM 1793 C CA . LYS A 1 229 ? 25.427 34.840 -20.342 1.00 37.91 229 LYS A CA 1
ATOM 1794 C C . LYS A 1 229 ? 26.924 35.152 -20.280 1.00 37.91 229 LYS A C 1
ATOM 1796 O O . LYS A 1 229 ? 27.342 36.085 -19.604 1.00 37.91 229 LYS A O 1
ATOM 1801 N N . ARG A 1 230 ? 27.742 34.388 -21.008 1.00 37.66 230 ARG A N 1
ATOM 1802 C CA . ARG A 1 230 ? 29.073 34.852 -21.423 1.00 37.66 230 ARG A CA 1
ATOM 1803 C C . ARG A 1 230 ? 28.884 35.858 -22.560 1.00 37.66 230 ARG A C 1
ATOM 1805 O O . ARG A 1 230 ? 28.777 35.484 -23.723 1.00 37.66 230 ARG A O 1
ATOM 1812 N N . GLY A 1 231 ? 28.786 37.136 -22.199 1.00 33.09 231 GLY A N 1
ATOM 1813 C CA . GLY A 1 231 ? 28.925 38.245 -23.136 1.00 33.09 231 GLY A CA 1
ATOM 1814 C C . GLY A 1 231 ? 30.387 38.361 -23.556 1.00 33.09 231 GLY A C 1
ATOM 1815 O O . GLY A 1 231 ? 31.221 38.814 -22.781 1.00 33.09 231 GLY A O 1
ATOM 1816 N N . ILE A 1 232 ? 30.700 37.911 -24.770 1.00 40.28 232 ILE A N 1
ATOM 1817 C CA . ILE A 1 232 ? 31.977 38.185 -25.431 1.00 40.28 232 ILE A CA 1
ATOM 1818 C C . ILE A 1 232 ? 31.880 39.601 -25.997 1.00 40.28 232 ILE A C 1
ATOM 1820 O O . ILE A 1 232 ? 31.286 39.834 -27.049 1.00 40.28 232 ILE A O 1
ATOM 1824 N N . THR A 1 233 ? 32.447 40.563 -25.278 1.00 39.31 233 THR A N 1
ATOM 1825 C CA . THR A 1 233 ? 32.642 41.930 -25.756 1.00 39.31 233 THR A CA 1
ATOM 1826 C C . THR A 1 233 ? 33.764 41.909 -26.798 1.00 39.31 233 THR A C 1
ATOM 1828 O O . THR A 1 233 ? 34.944 41.848 -26.457 1.00 39.31 233 THR A O 1
ATOM 1831 N N . ARG A 1 234 ? 33.414 41.922 -28.092 1.00 36.91 234 ARG A N 1
ATOM 1832 C CA . ARG A 1 234 ? 34.372 42.199 -29.175 1.00 36.91 234 ARG A CA 1
ATOM 1833 C C . ARG A 1 234 ? 34.861 43.641 -29.031 1.00 36.91 234 ARG A C 1
ATOM 1835 O O . ARG A 1 234 ? 34.110 44.578 -29.290 1.00 36.91 234 ARG A O 1
ATOM 1842 N N . ARG A 1 235 ? 36.122 43.810 -28.637 1.00 38.78 235 ARG A N 1
ATOM 1843 C CA . ARG A 1 235 ? 36.849 45.078 -28.736 1.00 38.78 235 ARG A CA 1
ATOM 1844 C C . ARG A 1 235 ? 37.164 45.305 -30.217 1.00 38.78 235 ARG A C 1
ATOM 1846 O O . ARG A 1 235 ? 37.948 44.567 -30.805 1.00 38.78 235 ARG A O 1
ATOM 1853 N N . GLY A 1 236 ? 36.466 46.254 -30.834 1.00 35.53 236 GLY A N 1
ATOM 1854 C CA . GLY A 1 236 ? 36.779 46.739 -32.172 1.00 35.53 236 GLY A CA 1
ATOM 1855 C C . GLY A 1 236 ? 37.946 47.716 -32.099 1.00 35.53 236 GLY A C 1
ATOM 1856 O O . GLY A 1 236 ? 37.774 48.834 -31.621 1.00 35.53 236 GLY A O 1
ATOM 1857 N N . GLU A 1 237 ? 39.111 47.286 -32.569 1.00 42.66 237 GLU A N 1
ATOM 1858 C CA . GLU A 1 237 ? 40.248 48.153 -32.870 1.00 42.66 237 GLU A CA 1
ATOM 1859 C C . GLU A 1 237 ? 39.922 48.930 -34.163 1.00 42.66 237 GLU A C 1
ATOM 1861 O O . GLU A 1 237 ? 39.697 48.335 -35.221 1.00 42.66 237 GLU A O 1
ATOM 1866 N N . ARG A 1 238 ? 39.834 50.263 -34.080 1.00 43.34 238 ARG A N 1
ATOM 1867 C CA . ARG A 1 238 ? 39.813 51.168 -35.239 1.00 43.34 238 ARG A CA 1
ATOM 1868 C C . ARG A 1 238 ? 41.217 51.751 -35.429 1.00 43.34 238 ARG A C 1
ATOM 1870 O O . ARG A 1 238 ? 41.581 52.586 -34.61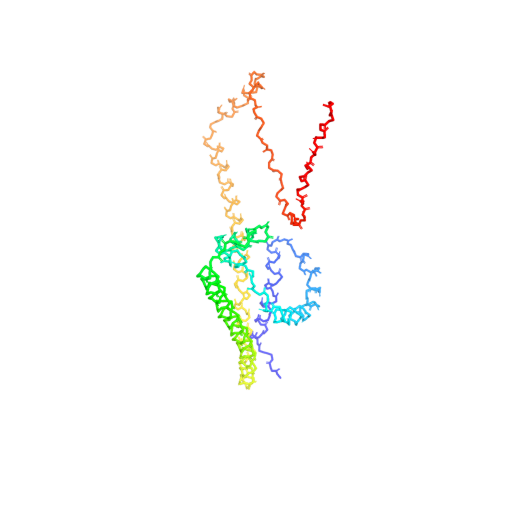4 1.00 43.34 238 ARG A O 1
ATOM 1877 N N . ARG A 1 239 ? 41.827 51.425 -36.581 1.00 38.50 239 ARG A N 1
ATOM 1878 C CA . ARG A 1 239 ? 42.577 52.307 -37.516 1.00 38.50 239 ARG A CA 1
ATOM 1879 C C . ARG A 1 239 ? 43.833 53.050 -37.003 1.00 38.50 239 ARG A C 1
ATOM 1881 O O . ARG A 1 239 ? 44.012 53.156 -35.797 1.00 38.50 239 ARG A O 1
ATOM 1888 N N . PRO A 1 240 ? 44.680 53.629 -37.882 1.00 54.72 240 PRO A N 1
ATOM 1889 C CA . PRO A 1 240 ? 44.579 53.825 -39.344 1.00 54.72 240 PRO A CA 1
ATOM 1890 C C . PRO A 1 240 ? 45.173 52.715 -40.213 1.00 54.72 240 PRO A C 1
ATOM 1892 O O . PRO A 1 240 ? 46.208 52.132 -39.833 1.00 54.72 240 PRO A O 1
#

Organism: Bremia lactucae (NCBI:txid4779)

InterPro domains:
  IPR004835 Chitin synthase [PTHR22914] (6-178)

pLDDT: mean 70.66, std 18.74, range [30.91, 95.0]

Secondary structure (DSSP, 8-state):
----HHHHHHHHHHHHHHHHHHHTTT-HHHHHHHHHHHHHHHHHHHHHHHHHHHHGGGG--TTTTTSS--HHHHHHHHHHHSS-----HHHHHHHHHHHHHHHHHHHHHHHHHHHHHHHHHHHHHHHHHHHHHHHHHHTTSTTHHHHHHHHHHHHHHHHHHHHHHHHHHHHHHHHHHHHHHHHHHHHS-HHHHHHHHHT--TTSTT----PPP---------------------------